Protein AF-A0A8T4K5M2-F1 (afdb_monomer_lite)

pLDDT: mean 88.31, std 13.99, range [37.94, 98.5]

Radius of gyration: 23.0 Å; chains: 1; bounding box: 50×41×63 Å

Structure (mmCIF, N/CA/C/O backbone):
data_AF-A0A8T4K5M2-F1
#
_entry.id   AF-A0A8T4K5M2-F1
#
loop_
_atom_site.group_PDB
_atom_site.id
_atom_site.type_symbol
_atom_site.label_atom_id
_atom_site.label_alt_id
_atom_site.label_comp_id
_atom_site.label_asym_id
_atom_site.label_entity_id
_atom_site.label_seq_id
_atom_site.pdbx_PDB_ins_code
_atom_site.Cartn_x
_atom_site.Cartn_y
_atom_site.Cartn_z
_atom_site.occupancy
_atom_site.B_iso_or_equiv
_atom_site.auth_seq_id
_atom_site.auth_comp_id
_atom_site.auth_asym_id
_atom_site.auth_atom_id
_atom_site.pdbx_PDB_model_num
ATOM 1 N N . MET A 1 1 ? -0.148 -0.643 22.426 1.00 84.88 1 MET A N 1
ATOM 2 C CA . MET A 1 1 ? -0.698 0.568 23.073 1.00 84.88 1 MET A CA 1
ATOM 3 C C . MET A 1 1 ? -2.211 0.676 22.958 1.00 84.88 1 MET A C 1
ATOM 5 O O . MET A 1 1 ? -2.799 1.062 23.945 1.00 84.88 1 MET A O 1
ATOM 9 N N . PHE A 1 2 ? -2.857 0.278 21.853 1.00 96.19 2 PHE A N 1
ATOM 10 C CA . PHE A 1 2 ? -4.327 0.349 21.731 1.00 96.19 2 PHE A CA 1
ATOM 11 C C . PHE A 1 2 ? -5.117 -0.829 22.332 1.00 96.19 2 PHE A C 1
ATOM 13 O O . PHE A 1 2 ? -6.342 -0.835 22.277 1.00 96.19 2 PHE A O 1
ATOM 20 N N . TYR A 1 3 ? -4.449 -1.819 22.934 1.00 94.06 3 TYR A N 1
ATOM 21 C CA . TYR A 1 3 ? -5.130 -2.959 23.556 1.00 94.06 3 TYR A CA 1
ATOM 22 C C . TYR A 1 3 ? -6.157 -2.562 24.644 1.00 94.06 3 TYR A C 1
ATOM 24 O O . TYR A 1 3 ? -7.176 -3.243 24.714 1.00 94.06 3 TYR A O 1
ATOM 32 N N . PRO A 1 4 ? -5.990 -1.475 25.439 1.00 96.81 4 PRO A N 1
ATOM 33 C CA . PRO A 1 4 ? -7.028 -1.030 26.371 1.00 96.81 4 PRO A CA 1
ATOM 34 C C . PRO A 1 4 ? -8.338 -0.686 25.663 1.00 96.81 4 PRO A C 1
ATOM 36 O O . PRO A 1 4 ? -9.407 -1.107 26.096 1.00 96.81 4 PRO A O 1
ATOM 39 N N . TYR A 1 5 ? -8.247 0.028 24.539 1.00 97.31 5 TYR A N 1
ATOM 40 C CA . TYR A 1 5 ? -9.407 0.384 23.731 1.00 97.31 5 TYR A CA 1
ATOM 41 C C . TYR A 1 5 ? -10.056 -0.857 23.102 1.00 97.31 5 TYR A C 1
ATOM 43 O O . TYR A 1 5 ? -11.266 -1.031 23.213 1.00 97.31 5 TYR A O 1
ATOM 51 N N . VAL A 1 6 ? -9.255 -1.770 22.538 1.00 96.81 6 VAL A N 1
ATOM 52 C CA . VAL A 1 6 ? -9.750 -3.046 21.983 1.00 96.81 6 VAL A CA 1
ATOM 53 C C . VAL A 1 6 ? -10.526 -3.846 23.035 1.00 96.81 6 VAL A C 1
ATOM 55 O O . VAL A 1 6 ? -11.635 -4.301 22.770 1.00 96.81 6 VAL A O 1
ATOM 58 N N . LEU A 1 7 ? -9.981 -3.979 24.249 1.00 96.69 7 LEU A N 1
ATOM 59 C CA . LEU A 1 7 ? -10.639 -4.698 25.343 1.00 96.69 7 LEU A CA 1
ATOM 60 C C . LEU A 1 7 ? -11.924 -4.003 25.813 1.00 96.69 7 LEU A C 1
ATOM 62 O O . LEU A 1 7 ? -12.922 -4.686 26.037 1.00 96.69 7 LEU A O 1
ATOM 66 N N . LYS A 1 8 ? -11.922 -2.666 25.931 1.00 96.06 8 LYS A N 1
ATOM 67 C CA . LYS A 1 8 ? -13.121 -1.875 26.260 1.00 96.06 8 LYS A CA 1
ATOM 68 C C . LYS A 1 8 ? -14.243 -2.159 25.266 1.00 96.06 8 LYS A C 1
ATOM 70 O O . LYS A 1 8 ? -15.339 -2.522 25.682 1.00 96.06 8 LYS A O 1
ATOM 75 N N . ARG A 1 9 ? -13.953 -2.063 23.965 1.00 97.31 9 ARG A N 1
ATOM 76 C CA . ARG A 1 9 ? -14.956 -2.268 22.913 1.00 97.31 9 ARG A CA 1
ATOM 77 C C . ARG A 1 9 ? -15.488 -3.694 22.890 1.00 97.31 9 ARG A C 1
ATOM 79 O O . ARG A 1 9 ? -16.701 -3.873 22.872 1.00 97.31 9 ARG A O 1
ATOM 86 N N . LEU A 1 10 ? -14.616 -4.698 23.022 1.00 97.00 10 LEU A N 1
ATOM 87 C CA . LEU A 1 10 ? -15.041 -6.096 23.155 1.00 97.00 10 LEU A CA 1
ATOM 88 C C . LEU A 1 10 ? -15.936 -6.323 24.384 1.00 97.00 10 LEU A C 1
ATOM 90 O O . LEU A 1 10 ? -16.898 -7.084 24.296 1.00 97.00 10 LEU A O 1
ATOM 94 N N . LYS A 1 11 ? -15.655 -5.672 25.523 1.00 96.75 11 LYS A N 1
ATOM 95 C CA . LYS A 1 11 ? -16.502 -5.760 26.726 1.00 96.75 11 LYS A CA 1
ATOM 96 C C . LYS A 1 11 ? -17.874 -5.117 26.495 1.00 96.75 11 LYS A C 1
ATOM 98 O O . LYS A 1 11 ? -18.884 -5.733 26.823 1.00 96.75 11 LYS A O 1
ATOM 103 N N . GLU A 1 12 ? -17.916 -3.921 25.910 1.00 96.00 12 GLU A N 1
ATOM 104 C CA . GLU A 1 12 ? -19.154 -3.163 25.662 1.00 96.00 12 GLU A CA 1
ATOM 105 C C . GLU A 1 12 ? -20.139 -3.918 24.761 1.00 96.00 12 GLU A C 1
ATOM 107 O O . GLU A 1 12 ? -21.339 -3.911 25.027 1.00 96.00 12 GLU A O 1
ATOM 112 N N . VAL A 1 13 ? -19.637 -4.648 23.761 1.00 97.06 13 VAL A N 1
ATOM 113 C CA . VAL A 1 13 ? -20.472 -5.477 22.871 1.00 97.06 13 VAL A CA 1
ATOM 114 C C . VAL A 1 13 ? -20.628 -6.924 23.353 1.00 97.06 13 VAL A C 1
ATOM 116 O O . VAL A 1 13 ? -21.071 -7.791 22.603 1.00 97.06 13 VAL A O 1
ATOM 119 N N . ARG A 1 14 ? -20.258 -7.221 24.609 1.00 96.69 14 ARG A N 1
ATOM 120 C CA . ARG A 1 14 ? -20.335 -8.564 25.219 1.00 96.69 14 ARG A CA 1
ATOM 121 C C . ARG A 1 14 ? -19.658 -9.654 24.378 1.00 96.69 14 ARG A C 1
ATOM 123 O O . ARG A 1 14 ? -20.172 -10.763 24.268 1.00 96.69 14 ARG A O 1
ATOM 130 N N . GLN A 1 15 ? -18.506 -9.330 23.790 1.00 94.69 15 GLN A N 1
ATOM 131 C CA . GLN A 1 15 ? -17.723 -10.205 22.909 1.00 94.69 15 GLN A CA 1
ATOM 132 C C . GLN A 1 15 ? -18.471 -10.657 21.641 1.00 94.69 15 GLN A C 1
ATOM 134 O O . GLN A 1 15 ? -18.105 -11.657 21.029 1.00 94.69 15 GLN A O 1
ATOM 139 N N . ASN A 1 16 ? -19.506 -9.927 21.216 1.00 95.50 16 ASN A N 1
ATOM 140 C CA . ASN A 1 16 ? -20.104 -10.131 19.904 1.00 95.50 16 ASN A CA 1
ATOM 141 C C . ASN A 1 16 ? -19.169 -9.590 18.810 1.00 95.50 16 ASN A C 1
ATOM 143 O O . ASN A 1 16 ? -19.213 -8.412 18.470 1.00 95.50 16 ASN A O 1
ATOM 147 N N . GLU A 1 17 ? -18.336 -10.460 18.243 1.00 93.44 17 GLU A N 1
ATOM 148 C CA . GLU A 1 17 ? -17.391 -10.108 17.170 1.00 93.44 17 GLU A CA 1
ATOM 149 C C . GLU A 1 17 ? -18.076 -9.659 15.866 1.00 93.44 17 GLU A C 1
ATOM 151 O O . GLU A 1 17 ? -17.429 -9.060 15.013 1.00 93.44 17 GLU A O 1
ATOM 156 N N . ASN A 1 18 ? -19.381 -9.916 15.718 1.00 95.69 18 ASN A N 1
ATOM 157 C CA . ASN A 1 18 ? -20.174 -9.489 14.563 1.00 95.69 18 ASN A CA 1
ATOM 158 C C . ASN A 1 18 ? -20.927 -8.170 14.804 1.00 95.69 18 ASN A C 1
ATOM 160 O O . ASN A 1 18 ? -21.755 -7.790 13.980 1.00 95.69 18 ASN A O 1
ATOM 164 N N . ASP A 1 19 ? -20.711 -7.504 15.942 1.00 97.69 19 ASP A N 1
ATOM 165 C CA . ASP A 1 19 ? -21.319 -6.204 16.213 1.00 97.69 19 ASP A CA 1
ATOM 166 C C . ASP A 1 19 ? -20.818 -5.148 15.213 1.00 97.69 19 ASP A C 1
ATOM 168 O O . ASP A 1 19 ? -19.613 -4.940 15.062 1.00 97.69 19 ASP A O 1
ATOM 172 N N . GLU A 1 20 ? -21.742 -4.472 14.528 1.00 97.12 20 GLU A N 1
ATOM 173 C CA . GLU A 1 20 ? -21.408 -3.514 13.467 1.00 97.12 20 GLU A CA 1
ATOM 174 C C . GLU A 1 20 ? -20.599 -2.317 13.990 1.00 97.12 20 GLU A C 1
ATOM 176 O O . GLU A 1 20 ? -19.691 -1.846 13.304 1.00 97.12 20 GLU A O 1
ATOM 181 N N . THR A 1 21 ? -20.864 -1.862 15.222 1.00 96.69 21 THR A N 1
ATOM 182 C CA . THR A 1 21 ? -20.131 -0.738 15.829 1.00 96.69 21 THR A CA 1
ATOM 183 C C . THR A 1 21 ? -18.712 -1.139 16.219 1.00 96.69 21 THR A C 1
ATOM 185 O O . THR A 1 21 ? -17.779 -0.364 16.030 1.00 96.69 21 THR A O 1
ATOM 188 N N . LEU A 1 22 ? -18.522 -2.370 16.711 1.00 97.25 22 LEU A N 1
ATOM 189 C CA . LEU A 1 22 ? -17.193 -2.919 16.991 1.00 97.25 22 LEU A CA 1
ATOM 190 C C . LEU A 1 22 ? -16.363 -3.022 15.708 1.00 97.25 22 LEU A C 1
ATOM 192 O O . LEU A 1 22 ? -15.200 -2.614 15.688 1.00 97.25 22 LEU A O 1
ATOM 196 N N . LEU A 1 23 ? -16.956 -3.586 14.651 1.00 97.31 23 LEU A N 1
ATOM 197 C CA . LEU A 1 23 ? -16.290 -3.762 13.363 1.00 97.31 23 LEU A CA 1
ATOM 198 C C . LEU A 1 23 ? -15.886 -2.413 12.763 1.00 97.31 23 LEU A C 1
ATOM 200 O O . LEU A 1 23 ? -14.751 -2.278 12.309 1.00 97.31 23 LEU A O 1
ATOM 204 N N . HIS A 1 24 ? -16.774 -1.418 12.819 1.00 97.50 24 HIS A N 1
ATOM 205 C CA . HIS A 1 24 ? -16.483 -0.050 12.392 1.00 97.50 24 HIS A CA 1
ATOM 206 C C . HIS A 1 24 ? -15.312 0.561 13.175 1.00 97.50 24 HIS A C 1
ATOM 208 O O . HIS A 1 24 ? -14.308 0.948 12.576 1.00 97.50 24 HIS A O 1
ATOM 214 N N . ASP A 1 25 ? -15.364 0.542 14.509 1.00 97.75 25 ASP A N 1
ATOM 215 C CA . ASP A 1 25 ? -14.299 1.101 15.350 1.00 97.75 25 ASP A CA 1
ATOM 216 C C . ASP A 1 25 ? -12.935 0.449 15.073 1.00 97.75 25 ASP A C 1
ATOM 218 O O . ASP A 1 25 ? -11.888 1.107 15.081 1.00 97.75 25 ASP A O 1
ATOM 222 N N . PHE A 1 26 ? -12.929 -0.862 14.819 1.00 97.75 26 PHE A N 1
ATOM 223 C CA . PHE A 1 26 ? -11.712 -1.602 14.501 1.00 97.75 26 PHE A CA 1
ATOM 224 C C . PHE A 1 26 ? -11.193 -1.298 13.099 1.00 97.75 26 PHE A C 1
ATOM 226 O O . PHE A 1 26 ? -9.977 -1.201 12.937 1.00 97.75 26 PHE A O 1
ATOM 233 N N . GLN A 1 27 ? -12.066 -1.074 12.116 1.00 97.69 27 GLN A N 1
ATOM 234 C CA . GLN A 1 27 ? -11.664 -0.609 10.785 1.00 97.69 27 GLN A CA 1
ATOM 235 C C . GLN A 1 27 ? -11.026 0.785 10.847 1.00 97.69 27 GLN A C 1
ATOM 237 O O . GLN A 1 27 ? -9.976 1.013 10.239 1.00 97.69 27 GLN A O 1
ATOM 242 N N . VAL A 1 28 ? -11.595 1.703 11.635 1.00 98.38 28 VAL A N 1
ATOM 243 C CA . VAL A 1 28 ? -11.022 3.042 11.845 1.00 98.38 28 VAL A CA 1
ATOM 244 C C . VAL A 1 28 ? -9.648 2.950 12.510 1.00 98.38 28 VAL A C 1
ATOM 246 O O . VAL A 1 28 ? -8.677 3.560 12.047 1.00 98.38 28 VAL A O 1
ATOM 249 N N . LEU A 1 29 ? -9.535 2.153 13.576 1.00 98.19 29 LEU A N 1
ATOM 250 C CA . LEU A 1 29 ? -8.271 1.956 14.281 1.00 98.19 29 LEU A CA 1
ATOM 251 C C . LEU A 1 29 ? -7.210 1.287 13.392 1.00 98.19 29 LEU A C 1
ATOM 253 O O . LEU A 1 29 ? -6.046 1.697 13.412 1.00 98.19 29 LEU A O 1
ATOM 257 N N . GLU A 1 30 ? -7.591 0.274 12.613 1.00 97.75 30 GLU A N 1
ATOM 258 C CA . GLU A 1 30 ? -6.706 -0.397 11.661 1.00 97.75 30 GLU A CA 1
ATOM 259 C C . GLU A 1 30 ? -6.188 0.589 10.612 1.00 97.75 30 GLU A C 1
ATOM 261 O O . GLU A 1 30 ? -4.972 0.685 10.417 1.00 97.75 30 GLU A O 1
ATOM 266 N N . SER A 1 31 ? -7.085 1.373 10.001 1.00 98.25 31 SER A N 1
ATOM 267 C CA . SER A 1 31 ? -6.717 2.391 9.016 1.00 98.25 31 SER A CA 1
ATOM 268 C C . SER A 1 31 ? -5.694 3.373 9.586 1.00 98.25 31 SER A C 1
ATOM 270 O O . SER A 1 31 ? -4.632 3.588 8.992 1.00 98.25 31 SER A O 1
ATOM 272 N N . PHE A 1 32 ? -5.934 3.888 10.797 1.00 97.94 32 PHE A N 1
ATOM 273 C CA . PHE A 1 32 ? -4.977 4.750 11.490 1.00 97.94 32 PHE A CA 1
ATOM 274 C C . PHE A 1 32 ? -3.614 4.076 11.680 1.00 97.94 32 PHE A C 1
ATOM 276 O O . PHE A 1 32 ? -2.585 4.663 11.342 1.00 97.94 32 PHE A O 1
ATOM 283 N N . ILE A 1 33 ? -3.578 2.843 12.190 1.00 96.75 33 ILE A N 1
ATOM 284 C CA . ILE A 1 33 ? -2.321 2.135 12.465 1.00 96.75 33 ILE A CA 1
ATOM 285 C C . ILE A 1 33 ? -1.526 1.898 11.176 1.00 96.75 33 ILE A C 1
ATOM 287 O O . ILE A 1 33 ? -0.307 2.100 11.173 1.00 96.75 33 ILE A O 1
ATOM 291 N N . VAL A 1 34 ? -2.181 1.492 10.085 1.00 97.00 34 VAL A N 1
ATOM 292 C CA . VAL A 1 34 ? -1.510 1.218 8.806 1.00 97.00 34 VAL A CA 1
ATOM 293 C C . VAL A 1 34 ? -1.009 2.505 8.159 1.00 97.00 34 VAL A C 1
ATOM 295 O O . VAL A 1 34 ? 0.162 2.577 7.782 1.00 97.00 34 VAL A O 1
ATOM 298 N N . ARG A 1 35 ? -1.831 3.558 8.107 1.00 97.19 35 ARG A N 1
ATOM 299 C CA . ARG A 1 35 ? -1.412 4.876 7.599 1.00 97.19 35 ARG A CA 1
ATOM 300 C C . ARG A 1 35 ? -0.246 5.438 8.411 1.00 97.19 35 ARG A C 1
ATOM 302 O O . ARG A 1 35 ? 0.731 5.943 7.860 1.00 97.19 35 ARG A O 1
ATOM 309 N N . ARG A 1 36 ? -0.270 5.251 9.731 1.00 95.12 36 ARG A N 1
ATOM 310 C CA . ARG A 1 36 ? 0.827 5.655 10.613 1.00 95.12 36 ARG A CA 1
ATOM 311 C C . ARG A 1 36 ? 2.094 4.830 10.399 1.00 95.12 36 ARG A C 1
ATOM 313 O O . ARG A 1 36 ? 3.184 5.394 10.426 1.00 95.12 36 ARG A O 1
ATOM 320 N N . LYS A 1 37 ? 1.972 3.524 10.135 1.00 93.69 37 LYS A N 1
ATOM 321 C CA . LYS A 1 37 ? 3.100 2.616 9.861 1.00 93.69 37 LYS A CA 1
ATOM 322 C C . LYS A 1 37 ? 3.897 3.016 8.618 1.00 93.69 37 LYS A C 1
ATOM 324 O O . LYS A 1 37 ? 5.106 2.773 8.589 1.00 93.69 37 LYS A O 1
ATOM 329 N N . ILE A 1 38 ? 3.230 3.576 7.610 1.00 94.44 38 ILE A N 1
ATOM 330 C CA . ILE A 1 38 ? 3.871 4.002 6.359 1.00 94.44 38 ILE A CA 1
ATOM 331 C C . ILE A 1 38 ? 4.398 5.439 6.434 1.00 94.44 38 ILE A C 1
ATOM 333 O O . ILE A 1 38 ? 5.328 5.772 5.706 1.00 94.44 38 ILE A O 1
ATOM 337 N N . SER A 1 39 ? 3.857 6.249 7.348 1.00 92.69 39 SER A N 1
ATOM 338 C CA . SER A 1 39 ? 4.322 7.613 7.601 1.00 92.69 39 SER A CA 1
ATOM 339 C C . SER A 1 39 ? 5.724 7.667 8.223 1.00 92.69 39 SER A C 1
ATOM 341 O O . SER A 1 39 ? 6.268 6.677 8.728 1.00 92.69 39 SER A O 1
ATOM 343 N N . HIS A 1 40 ? 6.305 8.865 8.264 1.00 85.88 40 HIS A N 1
ATOM 344 C CA . HIS A 1 40 ? 7.565 9.113 8.969 1.00 85.88 40 HIS A CA 1
ATOM 345 C C . HIS A 1 40 ? 7.407 9.248 10.492 1.00 85.88 40 HIS A C 1
ATOM 347 O O . HIS A 1 40 ? 8.407 9.210 11.216 1.00 85.88 40 HIS A O 1
ATOM 353 N N . LYS A 1 41 ? 6.177 9.394 11.005 1.00 86.56 41 LYS A N 1
ATOM 354 C CA . LYS A 1 41 ? 5.942 9.568 12.440 1.00 86.56 41 LYS A CA 1
ATOM 355 C C . LYS A 1 41 ? 6.091 8.248 13.197 1.00 86.56 41 LYS A C 1
ATOM 357 O O . LYS A 1 41 ? 5.565 7.207 12.816 1.00 86.56 41 LYS A O 1
ATOM 362 N N . GLY A 1 42 ? 6.768 8.321 14.341 1.00 85.56 42 GLY A N 1
ATOM 363 C CA . GLY A 1 42 ? 6.857 7.211 15.288 1.00 85.56 42 GLY A CA 1
ATOM 364 C C . GLY A 1 42 ? 5.562 6.976 16.076 1.00 85.56 42 GLY A C 1
ATOM 365 O O . GLY A 1 42 ? 4.524 7.597 15.836 1.00 85.56 42 GLY A O 1
ATOM 366 N N . THR A 1 43 ? 5.659 6.099 17.076 1.00 90.88 43 THR A N 1
ATOM 367 C CA . THR A 1 43 ? 4.529 5.651 17.910 1.00 90.88 43 THR A CA 1
ATOM 368 C C . THR A 1 43 ? 4.458 6.333 19.281 1.00 90.88 43 THR A C 1
ATOM 370 O O . THR A 1 43 ? 3.813 5.818 20.188 1.00 90.88 43 THR A O 1
ATOM 373 N N . HIS A 1 44 ? 5.171 7.443 19.478 1.00 91.19 44 HIS A N 1
ATOM 374 C CA . HIS A 1 44 ? 5.342 8.084 20.790 1.00 91.19 44 HIS A CA 1
ATOM 375 C C . HIS A 1 44 ? 4.038 8.664 21.364 1.00 91.19 44 HIS A C 1
ATOM 377 O O . HIS A 1 44 ? 3.882 8.745 22.575 1.00 91.19 44 HIS A O 1
ATOM 383 N N . ASP A 1 45 ? 3.092 9.034 20.506 1.00 93.62 45 ASP A N 1
ATOM 384 C CA . ASP A 1 45 ? 1.802 9.631 20.863 1.00 93.62 45 ASP A CA 1
ATOM 385 C C . ASP A 1 45 ? 0.659 8.604 20.966 1.00 93.62 45 ASP A C 1
ATOM 387 O O . ASP A 1 45 ? -0.484 8.974 21.236 1.00 93.62 45 ASP A O 1
ATOM 391 N N . TYR A 1 46 ? 0.935 7.307 20.783 1.00 95.75 46 TYR A N 1
ATOM 392 C CA . TYR A 1 46 ? -0.106 6.272 20.758 1.00 95.75 46 TYR A CA 1
ATOM 393 C C . TYR A 1 46 ? -0.837 6.143 22.097 1.00 95.75 46 TYR A C 1
ATOM 395 O O . TYR A 1 46 ? -2.041 5.908 22.095 1.00 95.75 46 TYR A O 1
ATOM 403 N N . THR A 1 47 ? -0.149 6.309 23.233 1.00 95.62 47 THR A N 1
ATOM 404 C CA . THR A 1 47 ? -0.790 6.275 24.561 1.00 95.62 47 THR A CA 1
ATOM 405 C C . THR A 1 47 ? -1.806 7.403 24.709 1.00 95.62 47 THR A C 1
ATOM 407 O O . THR A 1 47 ? -2.954 7.148 25.064 1.00 95.62 47 THR A O 1
ATOM 410 N N . SER A 1 48 ? -1.414 8.632 24.362 1.00 95.56 48 SER A N 1
ATOM 411 C CA . SER A 1 48 ? -2.294 9.803 24.426 1.00 95.56 48 SER A CA 1
ATOM 412 C C . SER A 1 48 ? -3.503 9.650 23.498 1.00 95.56 48 SER A C 1
ATOM 414 O O . S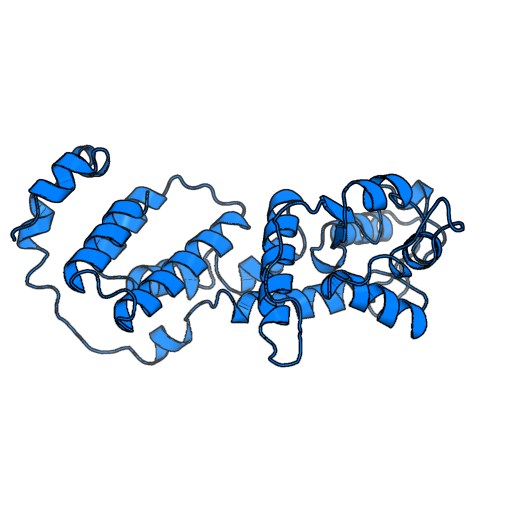ER A 1 48 ? -4.637 9.895 23.910 1.00 95.56 48 SER A O 1
ATOM 416 N N . LYS A 1 49 ? -3.299 9.140 22.275 1.00 96.19 49 LYS A N 1
ATOM 417 C CA . LYS A 1 49 ? -4.408 8.850 21.352 1.00 96.19 49 LYS A CA 1
ATOM 418 C C . LYS A 1 49 ? -5.323 7.752 21.871 1.00 96.19 49 LYS A C 1
ATOM 420 O O . LYS A 1 49 ? -6.535 7.897 21.779 1.00 96.19 49 LYS A O 1
ATOM 425 N N . CYS A 1 50 ? -4.762 6.686 22.444 1.00 97.50 50 CYS A N 1
ATOM 426 C CA . CYS A 1 50 ? -5.543 5.612 23.050 1.00 97.50 50 CYS A CA 1
ATOM 427 C C . CYS A 1 50 ? -6.420 6.136 24.194 1.00 97.50 50 CYS A C 1
ATOM 429 O O . CYS A 1 50 ? -7.584 5.760 24.282 1.00 97.50 50 CYS A O 1
ATOM 431 N N . TYR A 1 51 ? -5.888 7.020 25.041 1.00 95.88 51 TYR A N 1
ATOM 432 C CA . TYR A 1 51 ? -6.668 7.672 26.091 1.00 95.88 51 TYR A CA 1
ATOM 433 C C . TYR A 1 51 ? -7.798 8.530 25.501 1.00 95.88 51 TYR A C 1
ATOM 435 O O . TYR A 1 51 ? -8.949 8.396 25.911 1.00 95.88 51 TYR A O 1
ATOM 443 N N . SER A 1 52 ? -7.493 9.340 24.479 1.00 96.06 52 SER A N 1
ATOM 444 C CA . SER A 1 52 ? -8.487 10.187 23.810 1.00 96.06 52 SER A CA 1
ATOM 445 C C . SER A 1 52 ? -9.654 9.378 23.239 1.00 96.06 52 SER A C 1
ATOM 447 O O . SER A 1 52 ? -10.802 9.722 23.496 1.00 96.06 52 SER A O 1
ATOM 449 N N . ILE A 1 53 ? -9.397 8.265 22.541 1.00 97.06 53 ILE A N 1
ATOM 450 C CA . ILE A 1 53 ? -10.475 7.441 21.962 1.00 97.06 53 ILE A CA 1
ATOM 451 C C . ILE A 1 53 ? -11.246 6.623 23.007 1.00 97.06 53 ILE A C 1
ATOM 453 O O . ILE A 1 53 ? -12.404 6.284 22.781 1.00 97.06 53 ILE A O 1
ATOM 457 N N . ILE A 1 54 ? -10.637 6.308 24.158 1.00 96.69 54 ILE A N 1
ATOM 458 C CA . ILE A 1 54 ? -11.350 5.684 25.284 1.00 96.69 54 ILE A CA 1
ATOM 459 C C . ILE A 1 54 ? -12.364 6.664 25.877 1.00 96.69 54 ILE A C 1
ATOM 461 O O . ILE A 1 54 ? -13.486 6.250 26.169 1.00 96.69 54 ILE A O 1
ATOM 465 N N . LYS A 1 55 ? -11.971 7.935 26.035 1.00 94.44 55 LYS A N 1
ATOM 466 C CA . LYS A 1 55 ? -12.802 8.986 26.632 1.00 94.44 55 LYS A CA 1
ATOM 467 C C . LYS A 1 55 ? -13.849 9.538 25.661 1.00 94.44 55 LYS A C 1
ATOM 469 O O . LYS A 1 55 ? -15.012 9.662 26.014 1.00 94.44 55 LYS A O 1
ATOM 474 N N . ASN A 1 56 ? -13.429 9.845 24.438 1.00 94.31 56 ASN A N 1
ATOM 475 C CA . ASN A 1 56 ? -14.206 10.632 23.477 1.00 94.31 56 ASN A CA 1
ATOM 476 C C . ASN A 1 56 ? -14.760 9.800 22.305 1.00 94.31 56 ASN A C 1
ATOM 478 O O . ASN A 1 56 ? -15.443 10.340 21.440 1.00 94.31 56 ASN A O 1
ATOM 482 N N . GLY A 1 57 ? -14.455 8.499 22.249 1.00 94.25 57 GLY A N 1
ATOM 483 C CA . GLY A 1 57 ? -14.853 7.613 21.152 1.00 94.25 57 GLY A CA 1
ATOM 484 C C . GLY A 1 57 ? -13.924 7.664 19.933 1.00 94.25 57 GLY A C 1
ATOM 485 O O . GLY A 1 57 ? -13.028 8.508 19.830 1.00 94.25 57 GLY A O 1
ATOM 486 N N . ILE A 1 58 ? -14.124 6.733 18.988 1.00 96.69 58 ILE A N 1
ATOM 487 C CA . ILE A 1 58 ? -13.224 6.565 17.835 1.00 96.69 58 ILE A CA 1
ATOM 488 C C . ILE A 1 58 ? -13.267 7.749 16.869 1.00 96.69 58 ILE A C 1
ATOM 490 O O . ILE A 1 58 ? -12.261 8.061 16.235 1.00 96.69 58 ILE A O 1
ATOM 494 N N . SER A 1 59 ? -14.404 8.448 16.782 1.00 95.81 59 SER A N 1
ATOM 495 C CA . SER A 1 59 ? -14.589 9.570 15.859 1.00 95.81 59 SER A CA 1
ATOM 496 C C . SER A 1 59 ? -13.593 10.700 16.116 1.00 95.81 59 SER A C 1
ATOM 498 O O . SER A 1 59 ? -13.280 11.461 15.204 1.00 95.81 59 SER A O 1
ATOM 500 N N . GLN A 1 60 ? -13.046 10.798 17.333 1.00 95.00 60 GLN A N 1
ATOM 501 C CA . GLN A 1 60 ? -11.973 11.739 17.642 1.00 95.00 60 GLN A CA 1
ATOM 502 C C . GLN A 1 60 ? -10.693 11.428 16.846 1.00 95.00 60 GLN A C 1
ATOM 504 O O . GLN A 1 60 ? -10.037 12.340 16.354 1.00 95.00 60 GLN A O 1
ATOM 509 N N . LEU A 1 61 ? -10.372 10.146 16.640 1.00 96.62 61 LEU A N 1
ATOM 510 C CA . LEU A 1 61 ? -9.238 9.720 15.814 1.00 96.62 61 LEU A CA 1
ATOM 511 C C . LEU A 1 61 ? -9.458 10.053 14.335 1.00 96.62 61 LEU A C 1
ATOM 513 O O . LEU A 1 61 ? -8.516 10.449 13.650 1.00 96.62 61 LEU A O 1
ATOM 517 N N . ILE A 1 62 ? -10.700 9.940 13.854 1.00 97.56 62 ILE A N 1
ATOM 518 C CA . ILE A 1 62 ? -11.059 10.352 12.493 1.00 97.56 62 ILE A CA 1
ATOM 519 C C . ILE A 1 62 ? -10.818 11.855 12.332 1.00 97.56 62 ILE A C 1
ATOM 521 O O . ILE A 1 62 ? -10.065 12.261 11.450 1.00 97.56 62 ILE A O 1
ATOM 525 N N . LYS A 1 63 ? -11.401 12.673 13.218 1.00 96.25 63 LYS A N 1
ATOM 526 C CA . LYS A 1 63 ? -11.312 14.142 13.169 1.00 96.25 63 LYS A CA 1
ATOM 527 C C . LYS A 1 63 ? -9.877 14.647 13.258 1.00 96.25 63 LYS A C 1
ATOM 529 O O . LYS A 1 63 ? -9.480 15.480 12.450 1.00 96.25 63 LYS A O 1
ATOM 534 N N . ASP A 1 64 ? -9.115 14.150 14.227 1.00 95.31 64 ASP A N 1
ATOM 535 C CA . ASP A 1 64 ? -7.798 14.706 14.544 1.00 95.31 64 ASP A CA 1
ATOM 536 C C . ASP A 1 64 ? -6.708 14.226 13.584 1.00 95.31 64 ASP A C 1
ATOM 538 O O . ASP A 1 64 ? -5.741 14.951 13.332 1.00 95.31 64 ASP A O 1
ATOM 542 N N . GLU A 1 65 ? -6.845 13.004 13.059 1.00 96.12 65 GLU A N 1
ATOM 543 C CA . GLU A 1 65 ? -5.790 12.336 12.302 1.00 96.12 65 GLU A CA 1
ATOM 544 C C . GLU A 1 65 ? -6.206 11.990 10.874 1.00 96.12 65 GLU A C 1
ATOM 546 O O . GLU A 1 65 ? -5.558 12.448 9.939 1.00 96.12 65 GLU A O 1
ATOM 551 N N . LEU A 1 66 ? -7.240 11.170 10.679 1.00 97.06 66 LEU A N 1
ATOM 552 C CA . LEU A 1 66 ? -7.514 10.580 9.363 1.00 97.06 66 LEU A CA 1
ATOM 553 C C . LEU A 1 66 ? -8.111 11.583 8.365 1.00 97.06 66 LEU A C 1
ATOM 555 O O . LEU A 1 66 ? -7.653 11.665 7.225 1.00 97.06 66 LEU A O 1
ATOM 559 N N . ALA A 1 67 ? -9.096 12.369 8.801 1.00 96.19 67 ALA A N 1
ATOM 560 C CA . ALA A 1 67 ? -9.768 13.387 7.994 1.00 96.19 67 ALA A CA 1
ATOM 561 C C . ALA A 1 67 ? -8.996 14.721 7.953 1.00 96.19 67 ALA A C 1
ATOM 563 O O . ALA A 1 67 ? -9.214 15.554 7.067 1.00 96.19 67 ALA A O 1
ATOM 564 N N . ASN A 1 68 ? -8.074 14.926 8.897 1.00 95.00 68 ASN A N 1
ATOM 565 C CA . ASN A 1 68 ? -7.274 16.138 9.008 1.00 95.00 68 ASN A CA 1
ATOM 566 C C . ASN A 1 68 ? -6.190 16.202 7.920 1.00 95.00 68 ASN A C 1
ATOM 568 O O . ASN A 1 68 ? -5.212 15.459 7.965 1.00 95.00 68 ASN A O 1
ATOM 572 N N . GLN A 1 69 ? -6.315 17.142 6.980 1.00 92.81 69 GLN A N 1
ATOM 573 C CA . GLN A 1 69 ? -5.397 17.295 5.838 1.00 92.81 69 GLN A CA 1
ATOM 574 C C . GLN A 1 69 ? -3.963 17.702 6.217 1.00 92.81 69 GLN A C 1
ATOM 576 O O . GLN A 1 69 ? -3.032 17.487 5.430 1.00 92.81 69 GLN A O 1
ATOM 581 N N . ASP A 1 70 ? -3.774 18.249 7.418 1.00 93.25 70 ASP A N 1
ATOM 582 C CA . ASP A 1 70 ? -2.457 18.594 7.959 1.00 93.25 70 ASP A CA 1
ATOM 583 C C . ASP A 1 70 ? -1.798 17.405 8.678 1.00 93.25 70 ASP A C 1
ATOM 585 O O . ASP A 1 70 ? -0.637 17.478 9.087 1.00 93.25 70 ASP A O 1
ATOM 589 N N . SER A 1 71 ? -2.514 16.286 8.831 1.00 94.62 71 SER A N 1
ATOM 590 C CA . SER A 1 71 ? -1.957 15.078 9.422 1.00 94.62 71 SER A CA 1
ATOM 591 C C . SER A 1 71 ? -1.132 14.261 8.425 1.00 94.62 71 SER A C 1
ATOM 593 O O . SER A 1 71 ? -1.463 14.114 7.246 1.00 94.62 71 SER A O 1
ATOM 595 N N . GLU A 1 72 ? -0.099 13.615 8.965 1.00 94.94 72 GLU A N 1
ATOM 596 C CA . GLU A 1 72 ? 0.788 12.663 8.286 1.00 94.94 72 GLU A CA 1
ATOM 597 C C . GLU A 1 72 ? 0.106 11.337 7.919 1.00 94.94 72 GLU A C 1
ATOM 599 O O . GLU A 1 72 ? 0.732 10.481 7.296 1.00 94.94 72 GLU A O 1
ATOM 604 N N . VAL A 1 73 ? -1.151 11.142 8.330 1.00 96.12 73 VAL A N 1
ATOM 605 C CA . VAL A 1 73 ? -1.958 9.960 7.985 1.00 96.12 73 VAL A CA 1
ATOM 606 C C . VAL A 1 73 ? -3.158 10.288 7.089 1.00 96.12 73 VAL A C 1
ATOM 608 O O . VAL A 1 73 ? -3.946 9.394 6.778 1.00 96.12 73 VAL A O 1
ATOM 611 N N . SER A 1 74 ? -3.285 11.541 6.643 1.00 96.62 74 SER A N 1
ATOM 612 C CA . SER A 1 74 ? -4.294 11.959 5.663 1.00 96.62 74 SER A CA 1
ATOM 613 C C . SER A 1 74 ? -4.103 11.276 4.307 1.00 96.62 74 SER A C 1
ATOM 615 O O . SER A 1 74 ? -3.018 10.789 3.991 1.00 96.62 74 SER A O 1
ATOM 617 N N . ASP A 1 75 ? -5.134 11.284 3.462 1.00 96.88 75 ASP A N 1
ATOM 618 C CA . ASP A 1 75 ? -5.062 10.746 2.092 1.00 96.88 75 ASP A CA 1
ATOM 619 C C . ASP A 1 75 ? -3.943 11.400 1.266 1.00 96.88 75 ASP A C 1
ATOM 621 O O . ASP A 1 75 ? -3.176 10.717 0.583 1.00 96.88 75 ASP A O 1
ATOM 625 N N . ARG A 1 76 ? -3.775 12.722 1.406 1.00 95.62 76 ARG A N 1
ATOM 626 C CA . ARG A 1 76 ? -2.671 13.462 0.786 1.00 95.62 76 ARG A CA 1
ATOM 627 C C . ARG A 1 76 ? -1.311 12.935 1.248 1.00 95.62 76 ARG A C 1
ATOM 629 O O . ARG A 1 76 ? -0.464 12.643 0.408 1.00 95.62 76 ARG A O 1
ATOM 636 N N . ALA A 1 77 ? -1.114 12.791 2.559 1.00 96.38 77 ALA A N 1
ATOM 637 C CA . ALA A 1 77 ? 0.146 12.306 3.115 1.00 96.38 77 ALA A CA 1
ATOM 638 C C . ALA A 1 77 ? 0.421 10.848 2.714 1.00 96.38 77 ALA A C 1
ATOM 640 O O . ALA A 1 77 ? 1.536 10.514 2.332 1.00 96.38 77 ALA A O 1
ATOM 641 N N . VAL A 1 78 ? -0.600 9.983 2.715 1.00 97.31 78 VAL A N 1
ATOM 642 C CA . VAL A 1 78 ? -0.487 8.596 2.233 1.00 97.31 78 VAL A CA 1
ATOM 643 C C . VAL A 1 78 ? 0.039 8.560 0.804 1.00 97.31 78 VAL A C 1
ATOM 645 O O . VAL A 1 78 ? 0.944 7.781 0.518 1.00 97.31 78 VAL A O 1
ATOM 648 N N . LYS A 1 79 ? -0.482 9.412 -0.086 1.00 96.44 79 LYS A N 1
ATOM 649 C CA . LYS A 1 79 ? 0.003 9.492 -1.466 1.00 96.44 79 LYS A CA 1
ATOM 650 C C . LYS A 1 79 ? 1.502 9.800 -1.522 1.00 96.44 79 LYS A C 1
ATOM 652 O O . LYS A 1 79 ? 2.230 9.108 -2.224 1.00 96.44 79 LYS A O 1
ATOM 657 N N . GLU A 1 80 ? 1.962 10.779 -0.746 1.00 95.19 80 GLU A N 1
ATOM 658 C CA . GLU A 1 80 ? 3.382 11.151 -0.646 1.00 95.19 80 GLU A CA 1
ATOM 659 C C . GLU A 1 80 ? 4.237 9.990 -0.098 1.00 95.19 80 GLU A C 1
ATOM 661 O O . GLU A 1 80 ? 5.258 9.631 -0.689 1.00 95.19 80 GLU A O 1
ATOM 666 N N . HIS A 1 81 ? 3.776 9.320 0.964 1.00 96.12 81 HIS A N 1
ATOM 667 C CA . HIS A 1 81 ? 4.459 8.162 1.562 1.00 96.12 81 HIS A CA 1
ATOM 668 C C . HIS A 1 81 ? 4.520 6.950 0.615 1.00 96.12 81 HIS A C 1
ATOM 670 O O . HIS A 1 81 ? 5.461 6.150 0.675 1.00 96.12 81 HIS A O 1
ATOM 676 N N . LEU A 1 82 ? 3.538 6.795 -0.280 1.00 96.81 82 LEU A N 1
ATOM 677 C CA . LEU A 1 82 ? 3.536 5.756 -1.315 1.00 96.81 82 LEU A CA 1
ATOM 678 C C . LEU A 1 82 ? 4.507 6.053 -2.471 1.00 96.81 82 LEU A C 1
ATOM 680 O O . LEU A 1 82 ? 5.033 5.115 -3.081 1.00 96.81 82 LEU A O 1
ATOM 684 N N . SER A 1 83 ? 4.810 7.326 -2.734 1.00 95.62 83 SER A N 1
ATOM 685 C CA . SER A 1 83 ? 5.831 7.723 -3.710 1.00 95.62 83 SER A CA 1
ATOM 686 C C . SER A 1 83 ? 7.267 7.465 -3.217 1.00 95.62 83 SER A C 1
ATOM 688 O O . SER A 1 83 ? 8.164 7.292 -4.039 1.00 95.62 83 SER A O 1
ATOM 690 N N . GLU A 1 84 ? 7.500 7.386 -1.899 1.00 92.50 84 GLU A N 1
ATOM 691 C CA . GLU A 1 84 ? 8.816 7.093 -1.298 1.00 92.50 84 GLU A CA 1
ATOM 692 C C . GLU A 1 84 ? 8.732 6.052 -0.161 1.00 92.50 84 GLU A C 1
ATOM 694 O O . GLU A 1 84 ? 9.127 6.262 0.988 1.00 92.50 84 GLU A O 1
ATOM 699 N N . THR A 1 85 ? 8.187 4.875 -0.470 1.00 91.94 85 THR A N 1
ATOM 700 C CA . THR A 1 85 ? 7.913 3.863 0.560 1.00 91.94 85 THR A CA 1
ATOM 701 C C . THR A 1 85 ? 9.137 3.025 0.910 1.00 91.94 85 THR A C 1
ATOM 703 O O . THR A 1 85 ? 9.754 2.403 0.038 1.00 91.94 85 THR A O 1
ATOM 706 N N . LYS A 1 86 ? 9.402 2.879 2.216 1.00 92.56 86 LYS A N 1
ATOM 707 C CA . LYS A 1 86 ? 10.371 1.907 2.753 1.00 92.56 86 LYS A CA 1
ATOM 708 C C . LYS A 1 86 ? 10.023 0.481 2.322 1.00 92.56 86 LYS A C 1
ATOM 710 O O . LYS A 1 86 ? 8.858 0.091 2.341 1.00 92.56 86 LYS A O 1
ATOM 715 N N . ASP A 1 87 ? 11.044 -0.324 2.037 1.00 94.94 87 ASP A N 1
ATOM 716 C CA . ASP A 1 87 ? 10.873 -1.671 1.475 1.00 94.94 87 ASP A CA 1
ATOM 717 C C . ASP A 1 87 ? 9.962 -2.578 2.341 1.00 94.94 87 ASP A C 1
ATOM 719 O O . ASP A 1 87 ? 9.034 -3.196 1.823 1.00 94.94 87 ASP A O 1
ATOM 723 N N . GLU A 1 88 ? 10.126 -2.590 3.669 1.00 94.38 88 GLU A N 1
ATOM 724 C CA . GLU A 1 88 ? 9.262 -3.384 4.567 1.00 94.38 88 GLU A CA 1
ATOM 725 C C . GLU A 1 88 ? 7.793 -2.933 4.560 1.00 94.38 88 GLU A C 1
ATOM 727 O O . GLU A 1 88 ? 6.881 -3.761 4.591 1.00 94.38 88 GLU A O 1
ATOM 732 N N . ALA A 1 89 ? 7.551 -1.622 4.492 1.00 95.00 89 ALA A N 1
ATOM 733 C CA . ALA A 1 89 ? 6.200 -1.077 4.415 1.00 95.00 89 ALA A CA 1
ATOM 734 C C . ALA A 1 89 ? 5.559 -1.411 3.062 1.00 95.00 89 ALA A C 1
ATOM 736 O O . ALA A 1 89 ? 4.438 -1.910 3.023 1.00 95.00 89 ALA A O 1
ATOM 737 N N . ALA A 1 90 ? 6.294 -1.237 1.961 1.00 97.25 90 ALA A N 1
ATOM 738 C CA . ALA A 1 90 ? 5.820 -1.594 0.629 1.00 97.25 90 ALA A CA 1
ATOM 739 C C . ALA A 1 90 ? 5.502 -3.090 0.512 1.00 97.25 90 ALA A C 1
ATOM 741 O O . ALA A 1 90 ? 4.476 -3.450 -0.057 1.00 97.25 90 ALA A O 1
ATOM 742 N N . LYS A 1 91 ? 6.335 -3.965 1.092 1.00 97.69 91 LYS A N 1
ATOM 743 C CA . LYS A 1 91 ? 6.087 -5.413 1.122 1.00 97.69 91 LYS A CA 1
ATOM 744 C C . LYS A 1 91 ? 4.761 -5.744 1.808 1.00 97.69 91 LYS A C 1
ATOM 746 O O . LYS A 1 91 ? 3.973 -6.513 1.263 1.00 97.69 91 LYS A O 1
ATOM 751 N N . MET A 1 92 ? 4.516 -5.148 2.974 1.00 97.12 92 MET A N 1
ATOM 752 C CA . MET A 1 92 ? 3.278 -5.333 3.729 1.00 97.12 92 MET A CA 1
ATOM 753 C C . MET A 1 92 ? 2.061 -4.823 2.942 1.00 97.12 92 MET A C 1
ATOM 755 O O . MET A 1 92 ? 1.085 -5.551 2.796 1.00 97.12 92 MET A O 1
ATOM 759 N N . ILE A 1 93 ? 2.127 -3.601 2.402 1.00 97.88 93 ILE A N 1
ATOM 760 C CA . ILE A 1 93 ? 1.023 -2.981 1.651 1.00 97.88 93 ILE A CA 1
ATOM 761 C C . ILE A 1 93 ? 0.682 -3.799 0.405 1.00 97.88 93 ILE A C 1
ATOM 763 O O . ILE A 1 93 ? -0.478 -4.138 0.195 1.00 97.88 93 ILE A O 1
ATOM 767 N N . LEU A 1 94 ? 1.686 -4.162 -0.399 1.00 98.12 94 LEU A N 1
ATOM 768 C CA . LEU A 1 94 ? 1.477 -4.958 -1.609 1.00 98.12 94 LEU A CA 1
ATOM 769 C C . LEU A 1 94 ? 0.863 -6.324 -1.292 1.00 98.12 94 LEU A C 1
ATOM 771 O O . LEU A 1 94 ? 0.044 -6.813 -2.062 1.00 98.12 94 LEU A O 1
ATOM 775 N N . PHE A 1 95 ? 1.226 -6.928 -0.159 1.00 97.31 95 PHE A N 1
ATOM 776 C CA . PHE A 1 95 ? 0.649 -8.201 0.264 1.00 97.31 95 PHE A CA 1
ATOM 777 C C . PHE A 1 95 ? -0.830 -8.065 0.640 1.00 97.31 95 PHE A C 1
ATOM 779 O O . PHE A 1 95 ? -1.643 -8.899 0.253 1.00 97.31 95 PHE A O 1
ATOM 786 N N . TRP A 1 96 ? -1.205 -6.999 1.344 1.00 96.75 96 TRP A N 1
ATOM 787 C CA . TRP A 1 96 ? -2.607 -6.737 1.668 1.00 96.75 96 TRP A CA 1
ATOM 788 C C . TRP A 1 96 ? -3.440 -6.362 0.445 1.00 96.75 96 TRP A C 1
ATOM 790 O O . TRP A 1 96 ? -4.559 -6.852 0.317 1.00 96.75 96 TRP A O 1
ATOM 800 N N . ILE A 1 97 ? -2.895 -5.569 -0.481 1.00 96.88 97 ILE A N 1
ATOM 801 C CA . ILE A 1 97 ? -3.556 -5.270 -1.761 1.00 96.88 97 ILE A CA 1
ATOM 802 C C . ILE A 1 97 ? -3.765 -6.555 -2.568 1.00 96.88 97 ILE A C 1
ATOM 804 O O . ILE A 1 97 ? -4.843 -6.768 -3.115 1.00 96.88 97 ILE A O 1
ATOM 808 N N . GLU A 1 98 ? -2.778 -7.451 -2.595 1.00 95.75 98 GLU A N 1
ATOM 809 C CA . GLU A 1 98 ? -2.912 -8.768 -3.220 1.00 95.75 98 GLU A CA 1
ATOM 810 C C . GLU A 1 98 ? -4.064 -9.577 -2.598 1.00 95.75 98 GLU A C 1
ATOM 812 O O . GLU A 1 98 ? -4.896 -10.117 -3.325 1.00 95.75 98 GLU A O 1
ATOM 817 N N . LEU A 1 99 ? -4.160 -9.634 -1.265 1.00 94.25 99 LEU A N 1
ATOM 818 C CA . LEU A 1 99 ? -5.269 -10.308 -0.578 1.00 94.25 99 LEU A CA 1
ATOM 819 C C . LEU A 1 99 ? -6.621 -9.633 -0.842 1.00 94.25 99 LEU A C 1
ATOM 821 O O . LEU A 1 99 ? -7.621 -10.324 -1.019 1.00 94.25 99 LEU A O 1
ATOM 825 N N . TYR A 1 100 ? -6.661 -8.300 -0.894 1.00 93.50 100 TYR A N 1
ATOM 826 C CA . TYR A 1 100 ? -7.865 -7.538 -1.218 1.00 93.50 100 TYR A CA 1
ATOM 827 C C . TYR A 1 100 ? -8.361 -7.852 -2.632 1.00 93.50 100 TYR A C 1
ATOM 829 O O . TYR A 1 100 ? -9.525 -8.206 -2.802 1.00 93.50 100 TYR A O 1
ATOM 837 N N . ARG A 1 101 ? -7.472 -7.824 -3.633 1.00 92.06 101 ARG A N 1
ATOM 838 C CA . ARG A 1 101 ? -7.805 -8.149 -5.030 1.00 92.06 101 ARG A CA 1
ATOM 839 C C . ARG A 1 101 ? -8.274 -9.598 -5.202 1.00 92.06 101 ARG A C 1
ATOM 841 O O . ARG A 1 101 ? -9.089 -9.873 -6.073 1.00 92.06 101 ARG A O 1
ATOM 848 N N . ARG A 1 102 ? -7.819 -10.520 -4.345 1.00 90.25 102 ARG A N 1
ATOM 849 C CA . ARG A 1 102 ? -8.267 -11.927 -4.306 1.00 90.25 102 ARG A CA 1
ATOM 850 C C . ARG A 1 102 ? -9.650 -12.146 -3.703 1.00 90.25 102 ARG A C 1
ATOM 852 O O . ARG A 1 102 ? -10.157 -13.260 -3.804 1.00 90.25 102 ARG A O 1
ATOM 859 N N . LYS A 1 103 ? -10.251 -11.137 -3.060 1.00 83.62 103 LYS A N 1
ATOM 860 C CA . LYS A 1 103 ? -11.623 -11.247 -2.539 1.00 83.62 103 LYS A CA 1
ATOM 861 C C . LYS A 1 103 ? -12.673 -11.328 -3.652 1.00 83.62 103 LYS A C 1
ATOM 863 O O . LYS A 1 103 ? -13.810 -11.672 -3.348 1.00 83.62 103 LYS A O 1
ATOM 868 N N . ASP A 1 104 ? -12.303 -11.038 -4.902 1.00 75.62 104 ASP A N 1
ATOM 869 C CA . ASP A 1 104 ? -13.152 -11.281 -6.068 1.00 75.62 104 ASP A CA 1
ATOM 870 C C . ASP A 1 104 ? -13.587 -12.758 -6.118 1.00 75.62 104 ASP A C 1
ATOM 872 O O . ASP A 1 104 ? -12.769 -13.675 -5.990 1.00 75.62 104 ASP A O 1
ATOM 876 N N . GLU A 1 105 ? -14.891 -12.993 -6.289 1.00 62.69 105 GLU A N 1
ATOM 877 C CA . GLU A 1 105 ? -15.488 -14.331 -6.303 1.00 62.69 105 GLU A CA 1
ATOM 878 C C . GLU A 1 105 ? -14.907 -15.232 -7.401 1.00 62.69 105 GLU A C 1
ATOM 880 O O . GLU A 1 105 ? -14.942 -16.455 -7.261 1.00 62.69 105 GLU A O 1
ATOM 885 N N . CYS A 1 106 ? -14.321 -14.647 -8.449 1.00 68.38 106 CYS A N 1
ATOM 886 C CA . CYS A 1 106 ? -13.739 -15.361 -9.582 1.00 68.38 106 CYS A CA 1
ATOM 887 C C . CYS A 1 106 ? -12.332 -15.932 -9.317 1.00 68.38 106 CYS A C 1
ATOM 889 O O . CYS A 1 106 ? -11.709 -16.455 -10.244 1.00 68.38 106 CYS A O 1
ATOM 891 N N . ILE A 1 107 ? -11.790 -15.809 -8.098 1.00 76.25 107 ILE A N 1
ATOM 892 C CA . ILE A 1 107 ? -10.423 -16.238 -7.771 1.00 76.25 107 ILE A CA 1
ATOM 893 C C . ILE A 1 107 ? -10.421 -17.450 -6.829 1.00 76.25 107 ILE A C 1
ATOM 895 O O . ILE A 1 107 ? -10.858 -17.387 -5.679 1.00 76.25 107 ILE A O 1
ATOM 899 N N . ASP A 1 108 ? -9.826 -18.548 -7.308 1.00 73.88 108 ASP A N 1
ATOM 900 C CA . ASP A 1 108 ? -9.785 -19.839 -6.603 1.00 73.88 108 ASP A CA 1
ATOM 901 C C . ASP A 1 108 ? -8.873 -19.840 -5.361 1.00 73.88 108 ASP A C 1
ATOM 903 O O . ASP A 1 108 ? -9.097 -20.584 -4.406 1.00 73.88 108 ASP A O 1
ATOM 907 N N . VAL A 1 109 ? -7.825 -19.006 -5.350 1.00 79.88 109 VAL A N 1
ATOM 908 C CA . VAL A 1 109 ? -6.847 -18.930 -4.250 1.00 79.88 109 VAL A CA 1
ATOM 909 C C . VAL A 1 109 ? -7.066 -17.655 -3.441 1.00 79.88 109 VAL A C 1
ATOM 911 O O . VAL A 1 109 ? -6.619 -16.576 -3.835 1.00 79.88 109 VAL A O 1
ATOM 914 N N . ARG A 1 110 ? -7.722 -17.801 -2.285 1.00 78.44 110 ARG A N 1
ATOM 915 C CA . ARG A 1 110 ? -8.134 -16.684 -1.411 1.00 78.44 110 ARG A CA 1
ATOM 916 C C . ARG A 1 110 ? -7.152 -16.341 -0.288 1.00 78.44 110 ARG A C 1
ATOM 918 O O . ARG A 1 110 ? -7.200 -15.237 0.239 1.00 78.44 110 ARG A O 1
ATOM 925 N N . ALA A 1 111 ? -6.272 -17.268 0.085 1.00 84.12 111 ALA A N 1
ATOM 926 C CA . ALA A 1 111 ? -5.322 -17.094 1.181 1.00 84.12 111 ALA A CA 1
ATOM 927 C C . ALA A 1 111 ? -3.883 -17.301 0.702 1.00 84.12 111 ALA A C 1
ATOM 929 O O . ALA A 1 111 ? -3.628 -18.112 -0.188 1.00 84.12 111 ALA A O 1
ATOM 930 N N . LEU A 1 112 ? -2.949 -16.573 1.314 1.00 89.00 112 LEU A N 1
ATOM 931 C CA . LEU A 1 112 ? -1.520 -16.650 1.031 1.00 89.00 112 LEU A CA 1
ATOM 932 C C . LEU A 1 112 ? -0.720 -16.636 2.333 1.00 89.00 112 LEU A C 1
ATOM 934 O O . LEU A 1 112 ? -1.077 -15.950 3.288 1.00 89.00 112 LEU A O 1
ATOM 938 N N . GLU A 1 113 ? 0.411 -17.333 2.337 1.00 90.25 113 GLU A N 1
ATOM 939 C CA . GLU A 1 113 ? 1.416 -17.183 3.386 1.00 90.25 113 GLU A CA 1
ATOM 940 C C . GLU A 1 113 ? 2.262 -15.922 3.153 1.00 90.25 113 GLU A C 1
ATOM 942 O O . GLU A 1 113 ? 2.581 -15.563 2.015 1.00 90.25 113 GLU A O 1
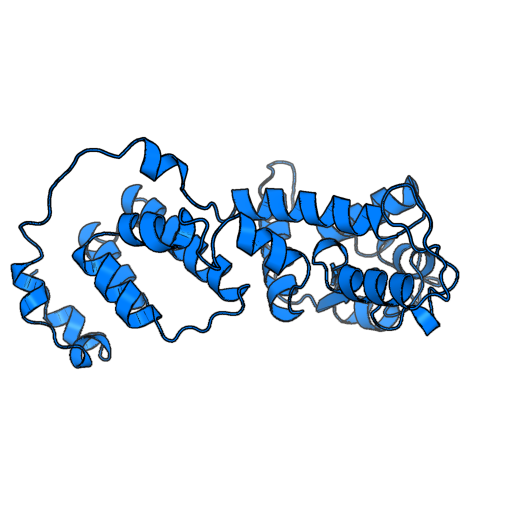ATOM 947 N N . TYR A 1 114 ? 2.700 -15.269 4.232 1.00 91.38 114 TYR A N 1
ATOM 948 C CA . TYR A 1 114 ? 3.546 -14.071 4.161 1.00 91.38 114 TYR A CA 1
ATOM 949 C C . TYR A 1 114 ? 5.042 -14.407 3.976 1.00 91.38 114 TYR A C 1
ATOM 951 O O . TYR A 1 114 ? 5.901 -14.001 4.758 1.00 91.38 114 TYR A O 1
ATOM 959 N N . ILE A 1 115 ? 5.367 -15.168 2.926 1.00 92.81 115 ILE A N 1
ATOM 960 C CA . ILE A 1 115 ? 6.724 -15.692 2.645 1.00 92.81 115 ILE A CA 1
ATOM 961 C C . ILE A 1 115 ? 7.434 -14.993 1.475 1.00 92.81 115 ILE A C 1
ATOM 963 O O . ILE A 1 115 ? 8.537 -15.372 1.076 1.00 92.81 115 ILE A O 1
ATOM 967 N N . TYR A 1 116 ? 6.802 -13.977 0.893 1.00 95.19 116 TYR A N 1
ATOM 968 C CA . TYR A 1 116 ? 7.325 -13.290 -0.282 1.00 95.19 116 TYR A CA 1
ATOM 969 C C . TYR A 1 116 ? 8.431 -12.290 0.064 1.00 95.19 116 TYR A C 1
ATOM 971 O O . TYR A 1 116 ? 8.596 -11.835 1.197 1.00 95.19 116 TYR A O 1
ATOM 979 N N . THR A 1 117 ? 9.198 -11.927 -0.952 1.00 95.88 117 THR A N 1
ATOM 980 C CA . THR A 1 117 ? 10.231 -10.894 -0.911 1.00 95.88 117 THR A CA 1
ATOM 981 C C . THR A 1 117 ? 9.849 -9.759 -1.838 1.00 95.88 117 THR A C 1
ATOM 983 O O . THR A 1 117 ? 9.176 -9.977 -2.844 1.00 95.88 117 THR A O 1
ATOM 986 N N . LEU A 1 118 ? 10.283 -8.555 -1.493 1.00 96.81 118 LEU A N 1
ATOM 987 C CA . LEU A 1 118 ? 10.079 -7.382 -2.321 1.00 96.81 118 LEU A CA 1
ATOM 988 C C . LEU A 1 118 ? 11.102 -7.360 -3.456 1.00 96.81 118 LEU A C 1
ATOM 990 O O . LEU A 1 118 ? 12.290 -7.585 -3.220 1.00 96.81 118 LEU A O 1
ATOM 994 N N . GLU A 1 119 ? 10.648 -7.052 -4.661 1.00 96.56 119 GLU A N 1
ATOM 995 C CA . GLU A 1 119 ? 11.507 -6.765 -5.803 1.00 96.56 119 GLU A CA 1
ATOM 996 C C . GLU A 1 119 ? 11.205 -5.378 -6.358 1.00 96.56 119 GLU A C 1
ATOM 998 O O . GLU A 1 119 ? 10.050 -4.962 -6.459 1.00 96.56 119 GLU A O 1
ATOM 1003 N N . HIS A 1 120 ? 12.266 -4.680 -6.747 1.00 96.50 120 HIS A N 1
ATOM 1004 C CA . HIS A 1 120 ? 12.191 -3.420 -7.479 1.00 96.50 120 HIS A CA 1
ATOM 1005 C C . HIS A 1 120 ? 12.133 -3.732 -8.971 1.00 96.50 120 HIS A C 1
ATOM 1007 O O . HIS A 1 120 ? 13.075 -4.318 -9.493 1.00 96.50 120 HIS A O 1
ATOM 1013 N N . ILE A 1 121 ? 11.062 -3.365 -9.675 1.00 96.69 121 ILE A N 1
ATOM 1014 C CA . ILE A 1 121 ? 10.873 -3.668 -11.102 1.00 96.69 121 ILE A CA 1
ATOM 1015 C C . ILE A 1 121 ? 11.961 -2.970 -11.917 1.00 96.69 121 ILE A C 1
ATOM 1017 O O . ILE A 1 121 ? 12.735 -3.656 -12.577 1.00 96.69 121 ILE A O 1
ATOM 1021 N N . MET A 1 122 ? 12.091 -1.648 -11.793 1.00 96.19 122 MET A N 1
ATOM 1022 C CA . MET A 1 122 ? 13.302 -0.905 -12.138 1.00 96.19 122 MET A CA 1
ATOM 1023 C C . MET A 1 122 ? 14.249 -0.921 -10.923 1.00 96.19 122 MET A C 1
ATOM 1025 O O . MET A 1 122 ? 13.848 -0.498 -9.843 1.00 96.19 122 MET A O 1
ATOM 1029 N N . PRO A 1 123 ? 15.485 -1.422 -11.037 1.00 94.44 123 PRO A N 1
ATOM 1030 C CA . PRO A 1 123 ? 16.387 -1.657 -9.928 1.00 94.44 123 PRO A CA 1
ATOM 1031 C C . PRO A 1 123 ? 16.995 -0.349 -9.456 1.00 94.44 123 PRO A C 1
ATOM 1033 O O . PRO A 1 123 ? 17.254 0.550 -10.247 1.00 94.44 123 PRO A O 1
ATOM 1036 N N . LYS A 1 124 ? 17.357 -0.306 -8.173 1.00 92.75 124 LYS A N 1
ATOM 1037 C CA . LYS A 1 124 ? 18.078 0.832 -7.584 1.00 92.75 124 LYS A CA 1
ATOM 1038 C C . LYS A 1 124 ? 19.375 1.164 -8.335 1.00 92.75 124 LYS A C 1
ATOM 1040 O O . LYS A 1 124 ? 19.727 2.325 -8.456 1.00 92.75 124 LYS A O 1
ATOM 1045 N N . LYS A 1 125 ? 20.057 0.150 -8.880 1.00 90.38 125 LYS A N 1
ATOM 1046 C CA . LYS A 1 125 ? 21.259 0.291 -9.722 1.00 90.38 125 LYS A CA 1
ATOM 1047 C C . LYS A 1 125 ? 20.909 0.394 -11.210 1.00 90.38 125 LYS A C 1
ATOM 1049 O O . LYS A 1 125 ? 21.431 -0.356 -12.036 1.00 90.38 125 LYS A O 1
ATOM 1054 N N . TRP A 1 126 ? 19.970 1.266 -11.556 1.00 92.25 126 TRP A N 1
ATOM 1055 C CA . TRP A 1 126 ? 19.477 1.394 -12.928 1.00 92.25 126 TRP A CA 1
ATOM 1056 C C . TRP A 1 126 ? 20.571 1.852 -13.899 1.00 92.25 126 TRP A C 1
ATOM 1058 O O . TRP A 1 126 ? 20.559 1.456 -15.058 1.00 92.25 126 TRP A O 1
ATOM 1068 N N . GLN A 1 127 ? 21.571 2.601 -13.435 1.00 90.12 127 GLN A N 1
ATOM 1069 C CA . GLN A 1 127 ? 22.692 3.059 -14.257 1.00 90.12 127 GLN A CA 1
ATOM 1070 C C . GLN A 1 127 ? 23.517 1.886 -14.820 1.00 90.12 127 GLN A C 1
ATOM 1072 O O . GLN A 1 127 ? 24.055 1.983 -15.921 1.00 90.12 127 GLN A O 1
ATOM 1077 N N . GLU A 1 128 ? 23.605 0.770 -14.085 1.00 87.56 128 GLU A N 1
ATOM 1078 C CA . GLU A 1 128 ? 24.376 -0.420 -14.481 1.00 87.56 128 GLU A CA 1
ATOM 1079 C C . GLU A 1 128 ? 23.609 -1.327 -15.462 1.00 87.56 128 GLU A C 1
ATOM 1081 O O . GLU A 1 128 ? 24.218 -2.079 -16.224 1.00 87.56 128 GLU A O 1
ATOM 1086 N N . HIS A 1 129 ? 22.273 -1.302 -15.425 1.00 80.50 129 HIS A N 1
ATOM 1087 C CA . HIS A 1 129 ? 21.441 -2.347 -16.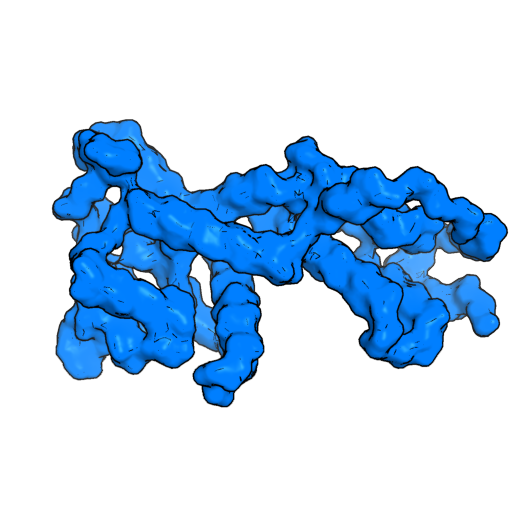041 1.00 80.50 129 HIS A CA 1
ATOM 1088 C C . HIS A 1 129 ? 20.257 -1.841 -16.878 1.00 80.50 129 HIS A C 1
ATOM 1090 O O . HIS A 1 129 ? 19.526 -2.659 -17.437 1.00 80.50 129 HIS A O 1
ATOM 1096 N N . TRP A 1 130 ? 20.053 -0.525 -16.923 1.00 87.56 130 TRP A N 1
ATOM 1097 C CA . TRP A 1 130 ? 18.857 0.144 -17.452 1.00 87.56 130 TRP A CA 1
ATOM 1098 C C . TRP A 1 130 ? 19.145 1.541 -18.027 1.00 87.56 130 TRP A C 1
ATOM 1100 O O . TRP A 1 130 ? 18.237 2.360 -18.181 1.00 87.56 130 TRP A O 1
ATOM 1110 N N . SER A 1 131 ? 20.411 1.849 -18.306 1.00 85.19 131 SER A N 1
ATOM 1111 C CA . SER A 1 131 ? 20.847 3.152 -18.824 1.00 85.19 131 SER A CA 1
ATOM 1112 C C . SER A 1 131 ? 20.360 3.445 -20.246 1.00 85.19 131 SER A C 1
ATOM 1114 O O . SER A 1 131 ? 20.375 4.596 -20.669 1.00 85.19 131 SER A O 1
ATOM 1116 N N . ASP A 1 132 ? 19.903 2.423 -20.963 1.00 86.44 132 ASP A N 1
ATOM 1117 C CA . ASP A 1 132 ? 19.330 2.483 -22.305 1.00 86.44 132 ASP A CA 1
ATOM 1118 C C . ASP A 1 132 ? 17.839 2.858 -22.327 1.00 86.44 132 ASP A C 1
ATOM 1120 O O . ASP A 1 132 ? 17.308 3.164 -23.393 1.00 86.44 132 ASP A O 1
ATOM 1124 N N . VAL A 1 133 ? 17.156 2.866 -21.175 1.00 88.88 133 VAL A N 1
ATOM 1125 C CA . VAL A 1 133 ? 15.746 3.273 -21.088 1.00 88.88 133 VAL A CA 1
ATOM 1126 C C . VAL A 1 133 ? 15.637 4.792 -20.890 1.00 88.88 133 VAL A C 1
ATOM 1128 O O . VAL A 1 133 ? 16.111 5.293 -19.860 1.00 88.88 133 VAL A O 1
ATOM 1131 N N . PRO A 1 134 ? 14.968 5.523 -21.809 1.00 91.50 134 PRO A N 1
ATOM 1132 C CA . PRO A 1 134 ? 14.742 6.965 -21.697 1.00 91.50 134 PRO A CA 1
ATOM 1133 C C . PRO A 1 134 ? 14.117 7.369 -20.361 1.00 91.50 134 PRO A C 1
ATOM 1135 O O . PRO A 1 134 ? 13.277 6.641 -19.827 1.00 91.50 134 PRO A O 1
ATOM 1138 N N . ILE A 1 135 ? 14.530 8.513 -19.810 1.00 93.25 135 ILE A N 1
ATOM 1139 C CA . ILE A 1 135 ? 13.932 9.086 -18.594 1.00 93.25 135 ILE A CA 1
ATOM 1140 C C . ILE A 1 135 ? 12.708 9.889 -19.014 1.00 93.25 135 ILE A C 1
ATOM 1142 O O . ILE A 1 135 ? 12.854 10.898 -19.694 1.00 93.25 135 ILE A O 1
ATOM 1146 N N . MET A 1 136 ? 11.509 9.464 -18.618 1.00 92.44 136 MET A N 1
ATOM 1147 C CA . MET A 1 136 ? 10.265 10.090 -19.078 1.00 92.44 136 MET A CA 1
ATOM 1148 C C . MET A 1 136 ? 9.592 10.873 -17.953 1.00 92.44 136 MET A C 1
ATOM 1150 O O . MET A 1 136 ? 9.232 10.307 -16.927 1.00 92.44 136 MET A O 1
ATOM 1154 N N . GLN A 1 137 ? 9.360 12.169 -18.143 1.00 89.00 137 GLN A N 1
ATOM 1155 C CA . GLN A 1 137 ? 8.549 12.983 -17.239 1.00 89.00 137 GLN A CA 1
ATOM 1156 C C . GLN A 1 137 ? 7.273 13.417 -17.962 1.00 89.00 137 GLN A C 1
ATOM 1158 O O . GLN A 1 137 ? 7.236 14.426 -18.670 1.00 89.00 137 GLN A O 1
ATOM 1163 N N . GLY A 1 138 ? 6.221 12.607 -17.814 1.00 84.31 138 GLY A N 1
ATOM 1164 C CA . GLY A 1 138 ? 5.091 12.656 -18.740 1.00 84.31 138 GLY A CA 1
ATOM 1165 C C . GLY A 1 138 ? 5.583 12.407 -20.167 1.00 84.31 138 GLY A C 1
ATOM 1166 O O . GLY A 1 138 ? 6.511 11.633 -20.381 1.00 84.31 138 GLY A O 1
ATOM 1167 N N . HIS A 1 139 ? 5.041 13.141 -21.135 1.00 82.06 139 HIS A N 1
ATOM 1168 C CA . HIS A 1 139 ? 5.384 12.976 -22.553 1.00 82.06 139 HIS A CA 1
ATOM 1169 C C . HIS A 1 139 ? 6.722 13.608 -22.974 1.00 82.06 139 HIS A C 1
ATOM 1171 O O . HIS A 1 139 ? 6.995 13.721 -24.169 1.00 82.06 139 HIS A O 1
ATOM 1177 N N . THR A 1 140 ? 7.546 14.029 -22.014 1.00 88.00 140 THR A N 1
ATOM 1178 C CA . THR A 1 140 ? 8.842 14.661 -22.264 1.00 88.00 140 THR A CA 1
ATOM 1179 C C . THR A 1 140 ? 9.966 13.731 -21.834 1.00 88.00 140 THR A C 1
ATOM 1181 O O . THR A 1 140 ? 10.011 13.290 -20.686 1.00 88.00 140 THR A O 1
ATOM 1184 N N . GLU A 1 141 ? 10.904 13.473 -22.741 1.00 91.75 141 GLU A N 1
ATOM 1185 C CA . GLU A 1 141 ? 12.150 12.785 -22.415 1.00 91.75 141 GLU A CA 1
ATOM 1186 C C . GLU A 1 141 ? 13.130 13.769 -21.758 1.00 91.75 141 GLU A C 1
ATOM 1188 O O . GLU A 1 141 ? 13.514 14.785 -22.345 1.00 91.75 141 GLU A O 1
ATOM 1193 N N . LEU A 1 142 ? 13.535 13.470 -20.525 1.00 89.81 142 LEU A N 1
ATOM 1194 C CA . LEU A 1 142 ? 14.631 14.153 -19.853 1.00 89.81 142 LEU A CA 1
ATOM 1195 C C . LEU A 1 142 ? 15.960 13.595 -20.361 1.00 89.81 142 LEU A C 1
ATOM 1197 O O . LEU A 1 142 ? 16.109 12.396 -20.600 1.00 89.81 142 LEU A O 1
ATOM 1201 N N . LYS A 1 143 ? 16.964 14.465 -20.470 1.00 86.56 143 LYS A N 1
ATOM 1202 C CA . LYS A 1 143 ? 18.321 14.049 -20.838 1.00 86.56 143 LYS A CA 1
ATOM 1203 C C . LYS A 1 143 ? 18.858 13.046 -19.814 1.00 86.56 143 LYS A C 1
ATOM 1205 O O . LYS A 1 143 ? 19.016 13.388 -18.646 1.00 86.56 143 LYS A O 1
ATOM 1210 N N . ALA A 1 144 ? 19.160 11.826 -20.257 1.00 75.75 144 ALA A N 1
ATOM 1211 C CA . ALA A 1 144 ? 19.563 10.726 -19.378 1.00 75.75 144 ALA A CA 1
ATOM 1212 C C . ALA A 1 144 ? 20.866 10.992 -18.592 1.00 75.75 144 ALA A C 1
ATOM 1214 O O . ALA A 1 144 ? 21.079 10.427 -17.519 1.00 75.75 144 ALA A O 1
ATOM 1215 N N . ASP A 1 145 ? 21.736 11.859 -19.112 1.00 81.75 145 ASP A N 1
ATOM 1216 C CA . ASP A 1 145 ? 22.997 12.266 -18.494 1.00 81.75 145 ASP A CA 1
ATOM 1217 C C . ASP A 1 145 ? 22.871 13.492 -17.576 1.00 81.75 145 ASP A C 1
ATOM 1219 O O . ASP A 1 145 ? 23.823 13.792 -16.847 1.00 81.75 145 ASP A O 1
ATOM 1223 N N . SER A 1 146 ? 21.713 14.164 -17.554 1.00 90.50 146 SER A N 1
ATOM 1224 C CA . SER A 1 146 ? 21.491 15.328 -16.700 1.00 90.50 146 SER A CA 1
ATOM 1225 C C . SER A 1 146 ? 21.281 14.927 -15.240 1.00 90.50 146 SER A C 1
ATOM 1227 O O . SER A 1 146 ? 20.677 13.902 -14.922 1.00 90.50 146 SER A O 1
ATOM 1229 N N . GLU A 1 147 ? 21.766 15.770 -14.330 1.00 91.81 147 GLU A N 1
ATOM 1230 C CA . GLU A 1 147 ? 21.566 15.571 -12.890 1.00 91.81 147 GLU A CA 1
ATOM 1231 C C . GLU A 1 147 ? 20.082 15.635 -12.506 1.00 91.81 147 GLU A C 1
ATOM 1233 O O . GLU A 1 147 ? 19.634 14.884 -11.645 1.00 91.81 147 GLU A O 1
ATOM 1238 N N . GLU A 1 148 ? 19.295 16.461 -13.202 1.00 92.25 148 GLU A N 1
ATOM 1239 C CA . GLU A 1 148 ? 17.841 16.532 -13.037 1.00 92.25 148 GLU A CA 1
ATOM 1240 C C . GLU A 1 148 ? 17.159 15.203 -13.395 1.00 92.25 148 GLU A C 1
ATOM 1242 O O . GLU A 1 148 ? 16.353 14.695 -12.616 1.00 92.25 148 GLU A O 1
ATOM 1247 N N . GLY A 1 149 ? 17.517 14.603 -14.536 1.00 92.31 149 GLY A N 1
ATOM 1248 C CA . GLY A 1 149 ? 16.958 13.328 -14.978 1.00 92.31 149 GLY A CA 1
ATOM 1249 C C . GLY A 1 149 ? 17.307 12.187 -14.023 1.00 92.31 149 GLY A C 1
ATOM 1250 O O . GLY A 1 149 ? 16.427 11.422 -13.622 1.00 92.31 149 GLY A O 1
ATOM 1251 N N . LYS A 1 150 ? 18.575 12.105 -13.598 1.00 93.25 150 LYS A N 1
AT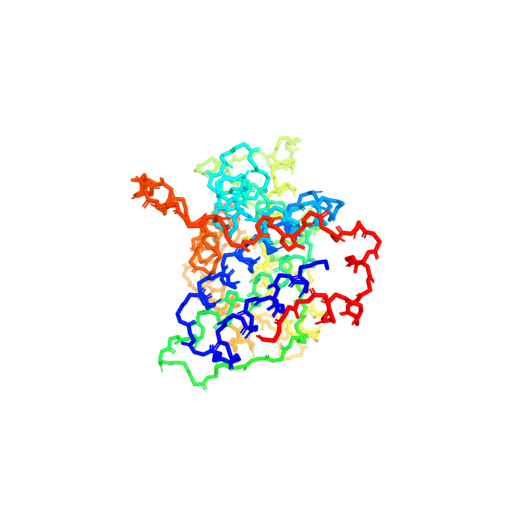OM 1252 C CA . LYS A 1 150 ? 19.032 11.099 -12.625 1.00 93.25 150 LYS A CA 1
ATOM 1253 C C . LYS A 1 150 ? 18.303 11.233 -11.290 1.00 93.25 150 LYS A C 1
ATOM 1255 O O . LYS A 1 150 ? 17.743 10.249 -10.816 1.00 93.25 150 LYS A O 1
ATOM 1260 N N . ALA A 1 151 ? 18.245 12.445 -10.731 1.00 93.25 151 ALA A N 1
ATOM 1261 C CA . ALA A 1 151 ? 17.558 12.705 -9.468 1.00 93.25 151 ALA A CA 1
ATOM 1262 C C . ALA A 1 151 ? 16.057 12.386 -9.555 1.00 93.25 151 ALA A C 1
ATOM 1264 O O . ALA A 1 151 ? 15.480 11.817 -8.626 1.00 93.25 151 ALA A O 1
ATOM 1265 N N . PHE A 1 152 ? 15.422 12.705 -10.689 1.00 94.38 152 PHE A N 1
ATOM 1266 C CA . PHE A 1 152 ? 14.031 12.349 -10.939 1.00 94.38 152 PHE A CA 1
ATOM 1267 C C . PHE A 1 152 ? 13.827 10.828 -10.927 1.00 94.38 152 PHE A C 1
ATOM 1269 O O . PHE A 1 152 ? 12.985 10.341 -10.170 1.00 94.38 152 PHE A O 1
ATOM 1276 N N . ARG A 1 153 ? 14.619 10.069 -11.696 1.00 95.56 153 ARG A N 1
ATOM 1277 C CA . ARG A 1 153 ? 14.538 8.600 -11.736 1.00 95.56 153 ARG A CA 1
ATOM 1278 C C . ARG A 1 153 ? 14.823 7.965 -10.375 1.00 95.56 153 ARG A C 1
ATOM 1280 O O . ARG A 1 153 ? 14.068 7.091 -9.953 1.00 95.56 153 ARG A O 1
ATOM 1287 N N . ASP A 1 154 ? 15.855 8.423 -9.668 1.00 94.69 154 ASP A N 1
ATOM 1288 C CA . ASP A 1 154 ? 16.230 7.898 -8.348 1.00 94.69 154 ASP A CA 1
ATOM 1289 C C . ASP A 1 154 ? 15.082 8.018 -7.337 1.00 94.69 154 ASP A C 1
ATOM 1291 O O . ASP A 1 154 ? 14.829 7.079 -6.573 1.00 94.69 154 ASP A O 1
ATOM 1295 N N . ARG A 1 155 ? 14.336 9.130 -7.388 1.00 94.88 155 ARG A N 1
ATOM 1296 C CA . ARG A 1 155 ? 13.116 9.323 -6.598 1.00 94.88 155 ARG A CA 1
ATOM 1297 C C . ARG A 1 155 ? 12.002 8.368 -7.032 1.00 94.88 155 ARG A C 1
ATOM 1299 O O . ARG A 1 155 ? 11.430 7.684 -6.191 1.00 94.88 155 ARG A O 1
ATOM 1306 N N . ILE A 1 156 ? 11.711 8.277 -8.332 1.00 96.25 156 ILE A N 1
ATOM 1307 C CA . ILE A 1 156 ? 10.615 7.437 -8.852 1.00 96.25 156 ILE A CA 1
ATOM 1308 C C . ILE A 1 156 ? 10.848 5.943 -8.586 1.00 96.25 156 ILE A C 1
ATOM 1310 O O . ILE A 1 156 ? 9.897 5.207 -8.327 1.00 96.25 156 ILE A O 1
ATOM 1314 N N . ILE A 1 157 ? 12.098 5.478 -8.556 1.00 95.81 157 ILE A N 1
ATOM 1315 C CA . ILE A 1 157 ? 12.420 4.091 -8.184 1.00 95.81 157 ILE A CA 1
ATOM 1316 C C . ILE A 1 157 ? 11.931 3.745 -6.769 1.00 95.81 157 ILE A C 1
ATOM 1318 O O . ILE A 1 157 ? 11.581 2.587 -6.514 1.00 95.81 157 ILE A O 1
ATOM 1322 N N . GLN A 1 158 ? 11.865 4.726 -5.860 1.00 96.44 158 GLN A N 1
ATOM 1323 C CA . GLN A 1 158 ? 11.362 4.530 -4.498 1.00 96.44 158 GLN A CA 1
ATOM 1324 C C . GLN A 1 158 ? 9.833 4.477 -4.406 1.00 96.44 158 GLN A C 1
ATOM 1326 O O . GLN A 1 158 ? 9.318 4.159 -3.333 1.00 96.44 158 GLN A O 1
ATOM 1331 N N . SER A 1 159 ? 9.102 4.674 -5.502 1.00 98.00 159 SER A N 1
ATOM 1332 C CA . SER A 1 159 ? 7.644 4.522 -5.541 1.00 98.00 159 SER A CA 1
ATOM 1333 C C . SER A 1 159 ? 7.218 3.083 -5.257 1.00 98.00 159 SER A C 1
ATOM 1335 O O . SER A 1 159 ? 7.894 2.125 -5.650 1.00 98.00 159 SER A O 1
ATOM 1337 N N . ILE A 1 160 ? 6.085 2.884 -4.579 1.00 98.44 160 ILE A N 1
ATOM 1338 C CA . ILE A 1 160 ? 5.445 1.564 -4.466 1.00 98.44 160 ILE A CA 1
ATOM 1339 C C . ILE A 1 160 ? 5.015 1.018 -5.837 1.00 98.44 160 ILE A C 1
ATOM 1341 O O . ILE A 1 160 ? 5.047 -0.195 -6.055 1.00 98.44 160 ILE A O 1
ATOM 1345 N N . GLY A 1 161 ? 4.711 1.903 -6.795 1.00 98.25 161 GLY A N 1
ATOM 1346 C CA . GLY A 1 161 ? 4.387 1.548 -8.175 1.00 98.25 161 GLY A CA 1
ATOM 1347 C C . GLY A 1 161 ? 5.514 0.778 -8.863 1.00 98.25 161 GLY A C 1
ATOM 1348 O O . GLY A 1 161 ? 5.246 -0.104 -9.678 1.00 98.25 161 GLY A O 1
ATOM 1349 N N . ASN A 1 162 ? 6.765 1.015 -8.457 1.00 98.19 162 ASN A N 1
ATOM 1350 C CA . ASN A 1 162 ? 7.948 0.319 -8.957 1.00 98.19 162 ASN A CA 1
ATOM 1351 C C . ASN A 1 162 ? 8.261 -0.993 -8.212 1.00 98.19 162 ASN A C 1
ATOM 1353 O O . ASN A 1 162 ? 9.290 -1.616 -8.462 1.00 98.19 162 ASN A O 1
ATOM 1357 N N . LYS A 1 163 ? 7.419 -1.435 -7.276 1.00 97.94 163 LYS A N 1
ATOM 1358 C CA . LYS A 1 163 ? 7.706 -2.608 -6.443 1.00 97.94 163 LYS A CA 1
ATOM 1359 C C . LYS A 1 163 ? 6.687 -3.721 -6.646 1.00 97.94 163 LYS A C 1
ATOM 1361 O O . LYS A 1 163 ? 5.503 -3.477 -6.875 1.00 97.94 163 LYS A O 1
ATOM 1366 N N . THR A 1 164 ? 7.143 -4.962 -6.548 1.00 97.44 164 THR A N 1
ATOM 1367 C CA . THR A 1 164 ? 6.295 -6.159 -6.616 1.00 97.44 164 THR A CA 1
ATOM 1368 C C . THR A 1 164 ? 6.751 -7.199 -5.596 1.00 97.44 164 THR A C 1
ATOM 1370 O O . THR A 1 164 ? 7.797 -7.044 -4.963 1.00 97.44 164 THR A O 1
ATOM 1373 N N . LEU A 1 165 ? 5.957 -8.251 -5.411 1.00 97.00 165 LEU A N 1
ATOM 1374 C CA . LEU A 1 165 ? 6.291 -9.377 -4.546 1.00 97.00 165 LEU A CA 1
ATOM 1375 C C . LEU A 1 165 ? 6.716 -10.572 -5.390 1.00 97.00 165 LEU A C 1
ATOM 1377 O O . LEU A 1 165 ? 6.096 -10.868 -6.400 1.00 97.00 165 LEU A O 1
ATOM 1381 N N . LEU A 1 166 ? 7.752 -11.283 -4.955 1.00 95.44 166 LEU A N 1
ATOM 1382 C CA . LEU A 1 166 ? 8.228 -12.512 -5.586 1.00 95.44 166 LEU A CA 1
ATOM 1383 C C . LEU A 1 166 ? 8.626 -13.531 -4.524 1.00 95.44 166 LEU A C 1
ATOM 1385 O O . LEU A 1 166 ? 8.975 -13.176 -3.397 1.00 95.44 166 LEU A O 1
ATOM 1389 N N . THR A 1 167 ? 8.662 -14.810 -4.888 1.00 93.06 167 THR A N 1
ATOM 1390 C CA . THR A 1 167 ? 9.324 -15.813 -4.045 1.00 93.06 167 THR A CA 1
ATOM 1391 C C . THR A 1 167 ? 10.814 -15.480 -3.910 1.00 93.06 167 THR A C 1
ATOM 1393 O O . THR A 1 167 ? 11.434 -14.972 -4.849 1.00 93.06 167 THR A O 1
ATOM 1396 N N . ALA A 1 168 ? 11.417 -15.797 -2.760 1.00 92.00 168 ALA A N 1
ATOM 1397 C CA . ALA A 1 168 ? 12.836 -15.520 -2.510 1.00 92.00 168 ALA A CA 1
ATOM 1398 C C . ALA A 1 168 ? 13.756 -16.118 -3.593 1.00 92.00 168 ALA A C 1
ATOM 1400 O O . ALA A 1 168 ? 14.710 -15.479 -4.038 1.00 92.00 168 ALA A O 1
ATOM 1401 N N . ARG A 1 169 ? 13.431 -17.332 -4.063 1.00 90.94 169 ARG A N 1
ATOM 1402 C CA . ARG A 1 169 ? 14.169 -18.015 -5.131 1.00 90.94 169 ARG A CA 1
ATOM 1403 C C . ARG A 1 169 ? 14.091 -17.262 -6.455 1.00 90.94 169 ARG A C 1
ATOM 1405 O O . ARG A 1 169 ? 15.124 -17.094 -7.094 1.00 90.94 169 ARG A O 1
ATOM 1412 N N . LEU A 1 170 ? 12.899 -16.830 -6.873 1.00 92.19 170 LEU A N 1
ATOM 1413 C CA . LEU A 1 170 ? 12.746 -16.096 -8.127 1.00 92.19 170 LEU A CA 1
ATOM 1414 C C . LEU A 1 170 ? 13.477 -14.756 -8.048 1.00 92.19 170 LEU A C 1
ATOM 1416 O O . LEU A 1 170 ? 14.284 -14.457 -8.922 1.00 92.19 170 LEU A O 1
ATOM 1420 N N . ASN A 1 171 ? 13.267 -14.003 -6.968 1.00 93.94 171 ASN A N 1
ATOM 1421 C CA . ASN A 1 171 ? 13.902 -12.704 -6.761 1.00 93.94 171 ASN A CA 1
ATOM 1422 C C . ASN A 1 171 ? 15.438 -12.788 -6.865 1.00 93.94 171 ASN A C 1
ATOM 1424 O O . ASN A 1 171 ? 16.072 -12.028 -7.595 1.00 93.94 171 ASN A O 1
ATOM 1428 N N . ALA A 1 172 ? 16.048 -13.799 -6.235 1.00 91.56 172 ALA A N 1
ATOM 1429 C CA . ALA A 1 172 ? 17.492 -14.025 -6.308 1.00 91.56 172 ALA A CA 1
ATOM 1430 C C . ALA A 1 172 ? 18.020 -14.246 -7.742 1.00 91.56 172 ALA A C 1
ATOM 1432 O O . ALA A 1 172 ? 19.174 -13.914 -8.020 1.00 91.56 172 ALA A O 1
ATOM 1433 N N . VAL A 1 173 ? 17.192 -14.797 -8.636 1.00 90.25 173 VAL A N 1
ATOM 1434 C CA . VAL A 1 173 ? 17.542 -15.110 -10.029 1.00 90.25 173 VAL A CA 1
ATOM 1435 C C . VAL A 1 173 ? 17.412 -13.894 -10.949 1.00 90.25 173 VAL A C 1
ATOM 1437 O O . VAL A 1 173 ? 18.271 -13.712 -11.812 1.00 90.25 173 VAL A O 1
ATOM 1440 N N . ILE A 1 174 ? 16.358 -13.085 -10.791 1.00 90.62 174 ILE A N 1
ATOM 1441 C CA . ILE A 1 174 ? 16.008 -12.019 -11.751 1.00 90.62 174 ILE A CA 1
ATOM 1442 C C . ILE A 1 174 ? 16.455 -10.617 -11.341 1.00 90.62 174 ILE A C 1
ATOM 1444 O O . ILE A 1 174 ? 16.413 -9.706 -12.175 1.00 90.62 174 ILE A O 1
ATOM 1448 N N . ARG A 1 175 ? 16.872 -10.429 -10.078 1.00 86.69 175 ARG A N 1
ATOM 1449 C CA . ARG A 1 175 ? 17.208 -9.105 -9.538 1.00 86.69 175 ARG A CA 1
ATOM 1450 C C . ARG A 1 175 ? 18.173 -8.368 -10.457 1.00 86.69 175 ARG A C 1
ATOM 1452 O O . ARG A 1 175 ? 19.079 -8.967 -11.037 1.00 86.69 175 ARG A O 1
ATOM 1459 N N . ASN A 1 176 ? 17.995 -7.057 -10.555 1.00 86.44 176 ASN A N 1
ATOM 1460 C CA . ASN A 1 176 ? 18.797 -6.158 -11.390 1.00 86.44 176 ASN A CA 1
ATOM 1461 C C . ASN A 1 176 ? 18.718 -6.370 -12.917 1.00 86.44 176 ASN A C 1
ATOM 1463 O O . ASN A 1 176 ? 19.202 -5.511 -13.641 1.00 86.44 176 ASN A O 1
ATOM 1467 N N . GLY A 1 177 ? 18.129 -7.450 -13.444 1.00 88.81 177 GLY A N 1
ATOM 1468 C CA . GLY A 1 177 ? 18.018 -7.645 -14.899 1.00 88.81 177 GLY A CA 1
ATOM 1469 C C . GLY A 1 177 ? 16.994 -6.703 -15.531 1.00 88.81 177 GLY A C 1
ATOM 1470 O O . GLY A 1 177 ? 15.993 -6.444 -14.890 1.00 88.81 177 GLY A O 1
ATOM 1471 N N . ASN A 1 178 ? 17.200 -6.222 -16.762 1.00 92.31 178 ASN A N 1
ATOM 1472 C CA . ASN A 1 178 ? 16.251 -5.323 -17.445 1.00 92.31 178 ASN A CA 1
ATOM 1473 C C . ASN A 1 178 ? 14.805 -5.873 -17.520 1.00 92.31 178 ASN A C 1
ATOM 1475 O O . ASN A 1 178 ? 14.561 -7.056 -17.270 1.00 92.31 178 ASN A O 1
ATOM 1479 N N . PHE A 1 179 ? 13.835 -5.023 -17.879 1.00 94.81 179 PHE A N 1
ATOM 1480 C CA . PHE A 1 179 ? 12.411 -5.376 -17.775 1.00 94.81 179 PHE A CA 1
ATOM 1481 C C . PHE A 1 179 ? 12.062 -6.646 -18.563 1.00 94.81 179 PHE A C 1
ATOM 1483 O O . PHE A 1 179 ? 11.446 -7.560 -18.015 1.00 94.81 179 PHE A O 1
ATOM 1490 N N . GLN A 1 180 ? 12.564 -6.756 -19.795 1.00 93.75 180 GLN A N 1
ATOM 1491 C CA . GLN A 1 180 ? 12.434 -7.960 -20.614 1.00 93.75 180 GLN A CA 1
ATOM 1492 C C . GLN A 1 180 ? 12.977 -9.207 -19.900 1.00 93.75 180 GLN A C 1
ATOM 1494 O O . GLN A 1 180 ? 12.258 -10.194 -19.756 1.00 93.75 180 GLN A O 1
ATOM 1499 N N . LYS A 1 181 ? 14.217 -9.169 -19.388 1.00 92.94 181 LYS A N 1
ATOM 1500 C CA . LYS A 1 181 ? 14.816 -10.301 -18.659 1.00 92.94 181 LYS A CA 1
ATOM 1501 C C . LYS A 1 181 ? 14.032 -10.667 -17.405 1.00 92.94 181 LYS A C 1
ATOM 1503 O O . LYS A 1 181 ? 13.970 -11.845 -17.066 1.00 92.94 181 LYS A O 1
ATOM 1508 N N . LYS A 1 182 ? 13.439 -9.696 -16.710 1.00 94.50 182 LYS A N 1
ATOM 1509 C CA . LYS A 1 182 ? 12.600 -9.969 -15.537 1.00 94.50 182 LYS A CA 1
ATOM 1510 C C . LYS A 1 182 ? 11.312 -10.679 -15.908 1.00 94.50 182 LYS A C 1
ATOM 1512 O O . LYS A 1 182 ? 10.928 -11.608 -15.205 1.00 94.50 182 LYS A O 1
ATOM 1517 N N . VAL A 1 183 ? 10.675 -10.301 -17.013 1.00 95.56 183 VAL A N 1
ATOM 1518 C CA . VAL A 1 183 ? 9.419 -10.921 -17.450 1.00 95.56 183 VAL A CA 1
ATOM 1519 C C . VAL A 1 183 ? 9.653 -12.289 -18.093 1.00 95.56 183 VAL A C 1
ATOM 1521 O O . VAL A 1 183 ? 9.023 -13.270 -17.691 1.00 95.56 183 VAL A O 1
ATOM 1524 N N . GLU A 1 184 ? 10.570 -12.370 -19.056 1.00 94.25 184 GLU A N 1
ATOM 1525 C CA . GLU A 1 184 ? 10.828 -13.570 -19.866 1.00 94.25 184 GLU A CA 1
ATOM 1526 C C . GLU A 1 184 ? 11.765 -14.568 -19.175 1.00 94.25 184 GLU A C 1
ATOM 1528 O O . GLU A 1 184 ? 11.630 -15.781 -19.348 1.00 94.25 184 GLU A O 1
ATOM 1533 N N . GLY A 1 185 ? 12.696 -14.077 -18.358 1.00 92.69 185 GLY A N 1
ATOM 1534 C CA . GLY A 1 185 ? 13.796 -14.872 -17.827 1.00 92.69 185 GLY A CA 1
ATOM 1535 C C . GLY A 1 185 ? 14.931 -15.058 -18.838 1.00 92.69 185 GLY A C 1
ATOM 1536 O O . GLY A 1 185 ? 15.038 -14.365 -19.846 1.00 92.69 185 GLY A O 1
ATOM 1537 N N . ALA A 1 186 ? 15.810 -16.016 -18.555 1.00 87.69 186 ALA A N 1
ATOM 1538 C CA . ALA A 1 186 ? 16.924 -16.411 -19.416 1.00 87.69 186 ALA A CA 1
ATOM 1539 C C . ALA A 1 186 ? 16.974 -17.944 -19.555 1.00 87.69 186 ALA A C 1
ATOM 1541 O O . ALA A 1 186 ? 17.985 -18.587 -19.261 1.00 87.69 186 ALA A O 1
ATOM 1542 N N . GLY A 1 187 ? 15.842 -18.528 -19.961 1.00 80.94 187 GLY A N 1
ATOM 1543 C CA . GLY A 1 187 ? 15.644 -19.972 -20.124 1.00 80.94 187 GLY A CA 1
ATOM 1544 C C . GLY A 1 187 ? 15.157 -20.685 -18.856 1.00 80.94 187 GLY A C 1
ATOM 1545 O O . GLY A 1 187 ? 14.944 -20.070 -17.814 1.00 80.94 187 GLY A O 1
ATOM 1546 N N . GLN A 1 188 ? 14.996 -22.013 -18.930 1.00 75.56 188 GLN A N 1
ATOM 1547 C CA . GLN A 1 188 ? 14.378 -22.817 -17.858 1.00 75.56 188 GLN A CA 1
ATOM 1548 C C . GLN A 1 188 ? 15.101 -22.722 -16.503 1.00 75.56 188 GLN A C 1
ATOM 1550 O O . GLN A 1 188 ? 14.460 -22.751 -15.457 1.00 75.56 188 GLN A O 1
ATOM 1555 N N . ALA A 1 189 ? 16.430 -22.578 -16.509 1.00 82.31 189 ALA A N 1
ATOM 1556 C CA . ALA A 1 189 ? 17.226 -22.447 -15.287 1.00 82.31 189 ALA A CA 1
ATOM 1557 C C . ALA A 1 189 ? 17.145 -21.046 -14.649 1.00 82.31 189 ALA A C 1
ATOM 1559 O O . ALA A 1 189 ? 17.538 -20.874 -13.495 1.00 82.31 189 ALA A O 1
ATOM 1560 N N . LYS A 1 190 ? 16.654 -20.045 -15.393 1.00 86.62 190 LYS A N 1
ATOM 1561 C CA . LYS A 1 190 ? 16.519 -18.653 -14.952 1.00 86.62 190 LYS A CA 1
ATOM 1562 C C . LYS A 1 190 ? 15.115 -18.130 -15.280 1.00 86.62 190 LYS A C 1
ATOM 1564 O O . LYS A 1 190 ? 14.981 -17.305 -16.183 1.00 86.62 190 LYS A O 1
ATOM 1569 N N . PRO A 1 191 ? 14.075 -18.638 -14.597 1.00 91.88 191 PRO A N 1
ATOM 1570 C CA . PRO A 1 191 ? 12.697 -18.225 -14.843 1.00 91.88 191 PRO A CA 1
ATOM 1571 C C . PRO A 1 191 ? 12.487 -16.719 -14.635 1.00 91.88 191 PRO A C 1
ATOM 1573 O O . PRO A 1 191 ? 13.075 -16.144 -13.723 1.00 91.88 191 PRO A O 1
ATOM 1576 N N . GLY A 1 192 ? 11.617 -16.112 -15.448 1.00 94.50 192 GLY A N 1
ATOM 1577 C CA . GLY A 1 192 ? 11.089 -14.758 -15.250 1.00 94.50 192 GLY A CA 1
ATOM 1578 C C . GLY A 1 192 ? 9.702 -14.747 -14.597 1.00 94.50 192 GLY A C 1
ATOM 1579 O O . GLY A 1 192 ? 9.146 -15.800 -14.269 1.00 94.50 192 GLY A O 1
ATOM 1580 N N . TYR A 1 193 ? 9.107 -13.564 -14.455 1.00 95.19 193 TYR A N 1
ATOM 1581 C CA . TYR A 1 193 ? 7.785 -13.337 -13.854 1.00 95.19 193 TYR A CA 1
ATOM 1582 C C . TYR A 1 193 ? 6.688 -14.196 -14.482 1.00 95.19 193 TYR A C 1
ATOM 1584 O O . TYR A 1 193 ? 5.819 -14.697 -13.773 1.00 95.19 193 TYR A O 1
ATOM 1592 N N . ARG A 1 194 ? 6.777 -14.455 -15.793 1.00 93.81 194 ARG A N 1
ATOM 1593 C CA . ARG A 1 194 ? 5.826 -15.291 -16.541 1.00 93.81 194 ARG A CA 1
ATOM 1594 C C . ARG A 1 194 ? 5.641 -16.695 -15.959 1.00 93.81 194 ARG A C 1
ATOM 1596 O O . ARG A 1 194 ? 4.589 -17.296 -16.122 1.00 93.81 194 ARG A O 1
ATOM 1603 N N . SER A 1 195 ? 6.651 -17.221 -15.273 1.00 86.81 195 SER A N 1
ATOM 1604 C CA . SER A 1 195 ? 6.588 -18.549 -14.649 1.00 86.81 195 SER A CA 1
ATOM 1605 C C . SER A 1 195 ? 5.984 -18.554 -13.236 1.00 86.81 195 SER A C 1
ATOM 1607 O O . SER A 1 195 ? 5.785 -19.624 -12.671 1.00 86.81 195 SER A O 1
ATOM 1609 N N . HIS A 1 196 ? 5.719 -17.382 -12.650 1.00 80.19 196 HIS A N 1
ATOM 1610 C CA . HIS A 1 196 ? 5.235 -17.215 -11.275 1.00 80.19 196 HIS A CA 1
ATOM 1611 C C . HIS A 1 196 ? 4.079 -16.200 -11.223 1.00 80.19 196 HIS A C 1
ATOM 1613 O O . HIS A 1 196 ? 4.081 -15.261 -10.433 1.00 80.19 196 HIS A O 1
ATOM 1619 N N . THR A 1 197 ? 3.066 -16.412 -12.063 1.00 78.94 197 THR A N 1
ATOM 1620 C CA . THR A 1 197 ? 1.875 -15.553 -12.203 1.00 78.94 197 THR A CA 1
ATOM 1621 C C . THR A 1 197 ? 0.778 -15.834 -11.172 1.00 78.94 197 THR A C 1
ATOM 1623 O O . THR A 1 197 ? -0.346 -15.361 -11.327 1.00 78.94 197 THR A O 1
ATOM 1626 N N . MET A 1 198 ? 1.080 -16.603 -10.115 1.00 86.62 198 MET A N 1
ATOM 1627 C CA . MET A 1 198 ? 0.122 -16.853 -9.034 1.00 86.62 198 MET A CA 1
ATOM 1628 C C . MET A 1 198 ? -0.284 -15.539 -8.360 1.00 86.62 198 MET A C 1
ATOM 1630 O O . MET A 1 198 ? -1.462 -15.368 -8.068 1.00 86.62 198 MET A O 1
ATOM 1634 N N . LEU A 1 199 ? 0.672 -14.631 -8.128 1.00 91.69 199 LEU A N 1
ATOM 1635 C CA . LEU A 1 199 ? 0.417 -13.308 -7.560 1.00 91.69 199 LEU A CA 1
ATOM 1636 C C . LEU A 1 199 ? -0.174 -12.376 -8.621 1.00 91.69 199 LEU A C 1
ATOM 1638 O O . LEU A 1 199 ? 0.454 -12.158 -9.660 1.00 91.69 199 LEU A O 1
ATOM 1642 N N . LEU A 1 200 ? -1.346 -11.802 -8.346 1.00 93.25 200 LEU A N 1
ATOM 1643 C CA . LEU A 1 200 ? -2.056 -10.910 -9.269 1.00 93.25 200 LEU A CA 1
ATOM 1644 C C . LEU A 1 200 ? -1.204 -9.674 -9.573 1.00 93.25 200 LEU A C 1
ATOM 1646 O O . LEU A 1 200 ? -0.953 -9.368 -10.737 1.00 93.25 200 LEU A O 1
ATOM 1650 N N . ILE A 1 201 ? -0.633 -9.060 -8.532 1.00 94.50 201 ILE A N 1
ATOM 1651 C CA . ILE A 1 201 ? 0.227 -7.872 -8.655 1.00 94.50 201 ILE A CA 1
ATOM 1652 C C . ILE A 1 201 ? 1.497 -8.094 -9.496 1.00 94.50 201 ILE A C 1
ATOM 1654 O O . ILE A 1 201 ? 2.119 -7.127 -9.939 1.00 94.50 201 ILE A O 1
ATOM 1658 N N . THR A 1 202 ? 1.931 -9.346 -9.671 1.00 94.31 202 THR A N 1
ATOM 1659 C CA . THR A 1 202 ? 3.064 -9.719 -10.535 1.00 94.31 202 THR A CA 1
ATOM 1660 C C . THR A 1 202 ? 2.577 -10.105 -11.926 1.00 94.31 202 THR A C 1
ATOM 1662 O O . THR A 1 202 ? 3.232 -9.771 -12.912 1.00 94.31 202 THR A O 1
ATOM 1665 N N . ARG A 1 203 ? 1.423 -10.775 -12.023 1.00 94.50 203 ARG A N 1
ATOM 1666 C CA . ARG A 1 203 ? 0.785 -11.133 -13.293 1.00 94.50 203 ARG A CA 1
ATOM 1667 C C . ARG A 1 203 ? 0.459 -9.897 -14.130 1.00 94.50 203 ARG A C 1
ATOM 1669 O O . ARG A 1 203 ? 0.766 -9.892 -15.316 1.00 94.50 203 ARG A O 1
ATOM 1676 N N . GLU A 1 204 ? -0.014 -8.826 -13.501 1.00 94.69 204 GLU A N 1
ATOM 1677 C CA . GLU A 1 204 ? -0.250 -7.524 -14.144 1.00 94.69 204 GLU A CA 1
ATOM 1678 C C . GLU A 1 204 ? 0.993 -6.976 -14.865 1.00 94.69 204 GLU A C 1
ATOM 1680 O O . GLU A 1 204 ? 0.883 -6.340 -15.909 1.00 94.69 204 GLU A O 1
ATOM 1685 N N . LEU A 1 205 ? 2.202 -7.252 -14.359 1.00 96.69 205 LEU A N 1
ATOM 1686 C CA . LEU A 1 205 ? 3.447 -6.830 -15.013 1.00 96.69 205 LEU A CA 1
ATOM 1687 C C . LEU A 1 205 ? 3.737 -7.641 -16.280 1.00 96.69 205 LEU A C 1
ATOM 1689 O O . LEU A 1 205 ? 4.321 -7.118 -17.229 1.00 96.69 205 LEU A O 1
ATOM 1693 N N . VAL A 1 206 ? 3.347 -8.918 -16.290 1.00 96.50 206 VAL A N 1
ATOM 1694 C CA . VAL A 1 206 ? 3.455 -9.789 -17.467 1.00 96.50 206 VAL A CA 1
ATOM 1695 C C . VAL A 1 206 ? 2.459 -9.337 -18.533 1.00 96.50 206 VAL A C 1
ATOM 1697 O O . VAL A 1 206 ? 2.848 -9.169 -19.685 1.00 96.50 206 VAL A O 1
ATOM 1700 N N . GLU A 1 207 ? 1.214 -9.073 -18.136 1.00 95.75 207 GLU A N 1
ATOM 1701 C CA . GLU A 1 207 ? 0.156 -8.554 -19.014 1.00 95.75 207 GLU A CA 1
ATOM 1702 C C . GLU A 1 207 ? 0.532 -7.179 -19.593 1.00 95.75 207 GLU A C 1
ATOM 1704 O O . GLU A 1 207 ? 0.390 -6.942 -20.794 1.00 95.75 207 GLU A O 1
ATOM 1709 N N . HIS A 1 208 ? 1.097 -6.288 -18.768 1.00 96.25 208 HIS A N 1
ATOM 1710 C CA . HIS A 1 208 ? 1.645 -5.009 -19.226 1.00 96.25 208 HIS A CA 1
ATOM 1711 C C . HIS A 1 208 ? 2.737 -5.216 -20.275 1.00 96.25 208 HIS A C 1
ATOM 1713 O O . HIS A 1 208 ? 2.687 -4.590 -21.329 1.00 96.25 208 HIS A O 1
ATOM 1719 N N . TYR A 1 209 ? 3.703 -6.103 -20.0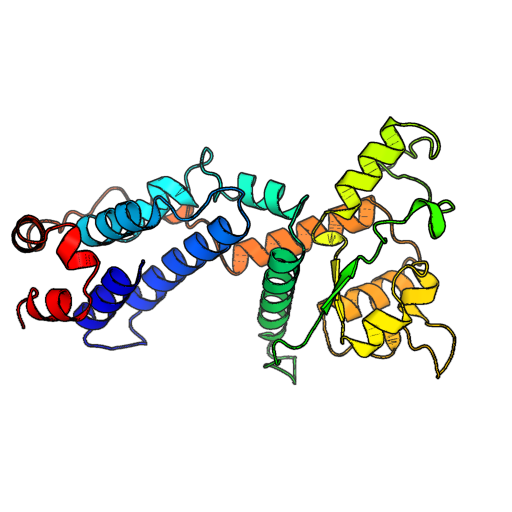17 1.00 96.50 209 TYR A N 1
ATOM 1720 C CA . TYR A 1 209 ? 4.814 -6.362 -20.936 1.00 96.50 209 TYR A CA 1
ATOM 1721 C C . TYR A 1 209 ? 4.349 -6.868 -22.308 1.00 96.50 209 TYR A C 1
ATOM 1723 O O . TYR A 1 209 ? 4.909 -6.468 -23.326 1.00 96.50 209 TYR A O 1
ATOM 1731 N N . GLU A 1 210 ? 3.310 -7.705 -22.349 1.00 95.25 210 GLU A N 1
ATOM 1732 C CA . GLU A 1 210 ? 2.724 -8.219 -23.596 1.00 95.25 210 GLU A CA 1
ATOM 1733 C C . GLU A 1 210 ? 2.122 -7.119 -24.470 1.00 95.25 210 GLU A C 1
ATOM 1735 O O . GLU A 1 210 ? 2.192 -7.190 -25.695 1.00 95.25 210 GLU A O 1
ATOM 1740 N N . GLN A 1 211 ? 1.549 -6.092 -23.846 1.00 94.88 211 GLN A N 1
ATOM 1741 C CA . GLN A 1 211 ? 0.970 -4.954 -24.556 1.00 94.88 211 GLN A CA 1
ATOM 1742 C C . GLN A 1 211 ? 2.024 -3.891 -24.874 1.00 94.88 211 GLN A C 1
ATOM 1744 O O . GLN A 1 211 ? 1.997 -3.268 -25.936 1.00 94.88 211 GLN A O 1
ATOM 1749 N N . LYS A 1 212 ? 2.931 -3.648 -23.924 1.00 93.62 212 LYS A N 1
ATOM 1750 C CA . LYS A 1 212 ? 3.939 -2.590 -23.946 1.00 93.62 212 LYS A CA 1
ATOM 1751 C C . LYS A 1 212 ? 5.221 -3.083 -23.261 1.00 93.62 212 LYS A C 1
ATOM 1753 O O . LYS A 1 212 ? 5.335 -2.994 -22.037 1.00 93.62 212 LYS A O 1
ATOM 1758 N N . PRO A 1 213 ? 6.239 -3.525 -24.020 1.00 92.75 213 PRO A N 1
ATOM 1759 C CA . PRO A 1 213 ? 7.466 -4.110 -23.470 1.00 92.75 213 PRO A CA 1
ATOM 1760 C C . PRO A 1 213 ? 8.448 -3.059 -22.910 1.00 92.75 213 PRO A C 1
ATOM 1762 O O . PRO A 1 213 ? 9.663 -3.193 -23.026 1.00 92.75 213 PRO A O 1
ATOM 1765 N N . VAL A 1 214 ? 7.932 -1.990 -22.298 1.00 91.94 214 VAL A N 1
ATOM 1766 C CA . VAL A 1 214 ? 8.695 -0.885 -21.706 1.00 91.94 214 VAL A CA 1
ATOM 1767 C C . VAL A 1 214 ? 8.187 -0.634 -20.291 1.00 91.94 214 VAL A C 1
ATOM 1769 O O . VAL A 1 214 ? 6.980 -0.578 -20.060 1.00 91.94 214 VAL A O 1
ATOM 1772 N N . TRP A 1 215 ? 9.117 -0.439 -19.356 1.00 95.69 215 TRP A N 1
ATOM 1773 C CA . TRP A 1 215 ? 8.833 -0.016 -17.987 1.00 95.69 215 TRP A CA 1
ATOM 1774 C C . TRP A 1 215 ? 9.649 1.235 -17.666 1.00 95.69 215 TRP A C 1
ATOM 1776 O O . TRP A 1 215 ? 10.879 1.179 -17.636 1.00 95.69 215 TRP A O 1
ATOM 1786 N N . ASN A 1 216 ? 8.961 2.357 -17.469 1.00 94.69 216 ASN A N 1
ATOM 1787 C CA . ASN A 1 216 ? 9.528 3.684 -17.232 1.00 94.69 216 ASN A CA 1
ATOM 1788 C C . ASN A 1 216 ? 8.728 4.410 -16.133 1.00 94.69 216 ASN A C 1
ATOM 1790 O O . ASN A 1 216 ? 7.808 3.847 -15.535 1.00 94.69 216 ASN A O 1
ATOM 1794 N N . GLU A 1 217 ? 9.066 5.668 -15.874 1.00 96.12 217 GLU A N 1
ATOM 1795 C CA . GLU A 1 217 ? 8.460 6.476 -14.820 1.00 96.12 217 GLU A CA 1
ATOM 1796 C C . GLU A 1 217 ? 6.964 6.735 -15.040 1.00 96.12 217 GLU A C 1
ATOM 1798 O O . GLU A 1 217 ? 6.210 6.749 -14.068 1.00 96.12 217 GLU A O 1
ATOM 1803 N N . GLU A 1 218 ? 6.503 6.869 -16.290 1.00 94.38 218 GLU A N 1
ATOM 1804 C CA . GLU A 1 218 ? 5.072 7.027 -16.591 1.00 94.38 218 GLU A CA 1
ATOM 1805 C C . GLU A 1 218 ? 4.262 5.822 -16.086 1.00 94.38 218 GLU A C 1
ATOM 1807 O O . GLU A 1 218 ? 3.223 5.990 -15.443 1.00 94.38 218 GLU A O 1
ATOM 1812 N N . TYR A 1 219 ? 4.746 4.599 -16.330 1.00 95.69 219 TYR A N 1
ATOM 1813 C CA . TYR A 1 219 ? 4.067 3.378 -15.881 1.00 95.69 219 TYR A CA 1
ATOM 1814 C C . TYR A 1 219 ? 4.200 3.144 -14.379 1.00 95.69 2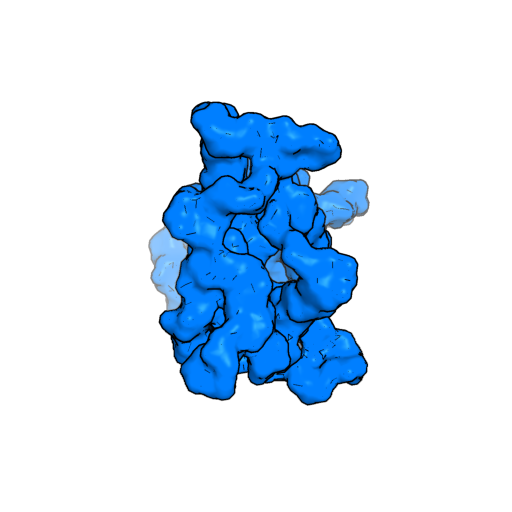19 TYR A C 1
ATOM 1816 O O . TYR A 1 219 ? 3.251 2.664 -13.757 1.00 95.69 219 TYR A O 1
ATOM 1824 N N . ILE A 1 220 ? 5.326 3.543 -13.780 1.00 97.38 220 ILE A N 1
ATOM 1825 C CA . ILE A 1 220 ? 5.497 3.520 -12.324 1.00 97.38 220 ILE A CA 1
ATOM 1826 C C . ILE A 1 220 ? 4.461 4.429 -11.658 1.00 97.38 220 ILE A C 1
ATOM 1828 O O . ILE A 1 220 ? 3.749 3.975 -10.766 1.00 97.38 220 ILE A O 1
ATOM 1832 N N . LEU A 1 221 ? 4.325 5.674 -12.121 1.00 96.81 221 LEU A N 1
ATOM 1833 C CA . LEU A 1 221 ? 3.371 6.644 -11.576 1.00 96.81 221 LEU A CA 1
ATOM 1834 C C . LEU A 1 221 ? 1.916 6.226 -11.815 1.00 96.81 221 LEU A C 1
ATOM 1836 O O . LEU A 1 221 ? 1.066 6.400 -10.941 1.00 96.81 221 LEU A O 1
ATOM 1840 N N . LYS A 1 222 ? 1.619 5.636 -12.979 1.00 96.62 222 LYS A N 1
ATOM 1841 C CA . LYS A 1 222 ? 0.291 5.077 -13.255 1.00 96.62 222 LYS A CA 1
ATOM 1842 C C . LYS A 1 222 ? -0.052 3.966 -12.258 1.00 96.62 222 LYS A C 1
ATOM 1844 O O . LYS A 1 222 ? -1.118 4.010 -11.648 1.00 96.62 222 LYS A O 1
ATOM 1849 N N . ARG A 1 223 ? 0.859 3.009 -12.062 1.00 97.88 223 ARG A N 1
ATOM 1850 C CA . ARG A 1 223 ? 0.656 1.891 -11.133 1.00 97.88 223 ARG A CA 1
ATOM 1851 C C . ARG A 1 223 ? 0.619 2.349 -9.675 1.00 97.88 223 ARG A C 1
ATOM 1853 O O . ARG A 1 223 ? -0.146 1.804 -8.891 1.00 97.88 223 ARG A O 1
ATOM 1860 N N . GLU A 1 224 ? 1.404 3.359 -9.302 1.00 98.19 224 GLU A N 1
ATOM 1861 C CA . GLU A 1 224 ? 1.330 3.993 -7.978 1.00 98.19 224 GLU A CA 1
ATOM 1862 C C . GLU A 1 224 ? -0.078 4.512 -7.695 1.00 98.19 224 GLU A C 1
ATOM 1864 O O . GLU A 1 224 ? -0.620 4.237 -6.628 1.00 98.19 224 GLU A O 1
ATOM 1869 N N . LYS A 1 225 ? -0.695 5.199 -8.664 1.00 98.12 225 LYS A N 1
ATOM 1870 C CA . LYS A 1 225 ? -2.070 5.683 -8.531 1.00 98.12 225 LYS A CA 1
ATOM 1871 C C . LYS A 1 225 ? -3.060 4.530 -8.329 1.00 98.12 225 LYS A C 1
ATOM 1873 O O . LYS A 1 225 ? -3.884 4.601 -7.428 1.00 98.12 225 LYS A O 1
ATOM 1878 N N . GLU A 1 226 ? -2.961 3.468 -9.125 1.00 98.06 226 GLU A N 1
ATOM 1879 C CA . GLU A 1 226 ? -3.839 2.293 -8.999 1.00 98.06 226 GLU A CA 1
ATOM 1880 C C . GLU A 1 226 ? -3.704 1.621 -7.618 1.00 98.06 226 GLU A C 1
ATOM 1882 O O . GLU A 1 226 ? -4.699 1.252 -6.999 1.00 98.06 226 GLU A O 1
ATOM 1887 N N . LEU A 1 227 ? -2.476 1.505 -7.102 1.00 98.44 227 LEU A N 1
ATOM 1888 C CA . LEU A 1 227 ? -2.213 0.962 -5.765 1.00 98.44 227 LEU A CA 1
ATOM 1889 C C . LEU A 1 227 ? -2.686 1.896 -4.646 1.00 98.44 227 LEU A C 1
ATOM 1891 O O . LEU A 1 227 ? -3.152 1.416 -3.616 1.00 98.44 227 LEU A O 1
ATOM 1895 N N . TYR A 1 228 ? -2.573 3.210 -4.834 1.00 98.50 228 TYR A N 1
ATOM 1896 C CA . TYR A 1 228 ? -3.120 4.206 -3.917 1.00 98.50 228 TYR A CA 1
ATOM 1897 C C . TYR A 1 228 ? -4.650 4.117 -3.848 1.00 98.50 228 TYR A C 1
ATOM 1899 O O . TYR A 1 228 ? -5.210 4.096 -2.755 1.00 98.50 228 TYR A O 1
ATOM 1907 N N . ASP A 1 229 ? -5.321 3.979 -4.992 1.00 98.19 229 ASP A N 1
ATOM 1908 C CA . ASP A 1 229 ? -6.777 3.836 -5.044 1.00 98.19 229 ASP A CA 1
ATOM 1909 C C . ASP A 1 229 ? -7.238 2.558 -4.313 1.00 98.19 229 ASP A C 1
ATOM 1911 O O . ASP A 1 229 ? -8.244 2.579 -3.606 1.00 98.19 229 ASP A O 1
ATOM 1915 N N . ASP A 1 230 ? -6.496 1.450 -4.421 1.00 98.06 230 ASP A N 1
ATOM 1916 C CA . ASP A 1 230 ? -6.773 0.238 -3.637 1.00 98.06 230 ASP A CA 1
ATOM 1917 C C . ASP A 1 230 ? -6.452 0.413 -2.149 1.00 98.06 230 ASP A C 1
ATOM 1919 O O . ASP A 1 230 ? -7.226 -0.034 -1.304 1.00 98.06 230 ASP A O 1
ATOM 1923 N N . PHE A 1 231 ? -5.363 1.108 -1.807 1.00 98.44 231 PHE A N 1
ATOM 1924 C CA . PHE A 1 231 ? -5.027 1.431 -0.420 1.00 98.44 231 PHE A CA 1
ATOM 1925 C C . PHE A 1 231 ? -6.178 2.173 0.268 1.00 98.44 231 PHE A C 1
ATOM 1927 O O . PHE A 1 231 ? -6.563 1.797 1.373 1.00 98.44 231 PHE A O 1
ATOM 1934 N N . LEU A 1 232 ? -6.758 3.186 -0.385 1.00 97.94 232 LEU A N 1
ATOM 1935 C CA . LEU A 1 232 ? -7.863 3.963 0.182 1.00 97.94 232 LEU A CA 1
ATOM 1936 C C . LEU A 1 232 ? -9.139 3.142 0.390 1.00 97.94 232 LEU A C 1
ATOM 1938 O O . LEU A 1 232 ? -9.892 3.431 1.313 1.00 97.94 232 LEU A O 1
ATOM 1942 N N . LYS A 1 233 ? -9.382 2.110 -0.427 1.00 96.94 233 LYS A N 1
ATOM 1943 C CA . LYS A 1 233 ? -10.525 1.198 -0.238 1.00 96.94 233 LYS A CA 1
ATOM 1944 C C . LYS A 1 233 ? -10.326 0.260 0.948 1.00 96.94 233 LYS A C 1
ATOM 1946 O O . LYS A 1 233 ? -11.302 -0.128 1.580 1.00 96.94 233 LYS A O 1
ATOM 1951 N N . ILE A 1 234 ? -9.084 -0.150 1.209 1.00 97.25 234 ILE A N 1
ATOM 1952 C CA . ILE A 1 234 ? -8.757 -1.052 2.321 1.00 97.25 234 ILE A CA 1
ATOM 1953 C C . ILE A 1 234 ? -8.709 -0.265 3.637 1.00 97.25 234 ILE A C 1
ATOM 1955 O O . ILE A 1 234 ? -9.235 -0.724 4.645 1.00 97.25 234 ILE A O 1
ATOM 1959 N N . TRP A 1 235 ? -8.104 0.923 3.618 1.00 98.25 235 TRP A N 1
ATOM 1960 C CA . TRP A 1 235 ? -7.885 1.767 4.791 1.00 98.25 235 TRP A CA 1
ATOM 1961 C C . TRP A 1 235 ? -8.313 3.208 4.494 1.00 98.25 235 TRP A C 1
ATOM 1963 O O . TRP A 1 235 ? -7.453 4.043 4.202 1.00 98.25 235 TRP A O 1
ATOM 1973 N N . PRO A 1 236 ? -9.615 3.535 4.539 1.00 97.75 236 PRO A N 1
ATOM 1974 C CA . PRO A 1 236 ? -10.120 4.867 4.203 1.00 97.75 236 PRO A CA 1
ATOM 1975 C C . PRO A 1 236 ? -9.797 5.910 5.282 1.00 97.75 236 PRO A C 1
ATOM 1977 O O . PRO A 1 236 ? -9.388 5.580 6.398 1.00 97.75 236 PRO A O 1
ATOM 1980 N N . SER A 1 237 ? -9.947 7.190 4.939 1.00 97.19 237 SER A N 1
ATOM 1981 C CA . SER A 1 237 ? -9.802 8.303 5.886 1.00 97.19 237 SER A CA 1
ATOM 1982 C C . SER A 1 237 ? -11.060 8.541 6.724 1.00 97.19 237 SER A C 1
ATOM 1984 O O . SER A 1 237 ? -10.978 9.238 7.734 1.00 97.19 237 SER A O 1
ATOM 1986 N N . PHE A 1 238 ? -12.201 7.966 6.323 1.00 97.12 238 PHE A N 1
ATOM 1987 C CA . PHE A 1 238 ? -13.513 8.172 6.948 1.00 97.12 238 PHE A CA 1
ATOM 1988 C C . PHE A 1 238 ? -13.906 9.661 7.036 1.00 97.12 238 PHE A C 1
ATOM 1990 O O . PHE A 1 238 ? -14.650 10.081 7.922 1.00 97.12 238 PHE A O 1
ATOM 1997 N N . ALA A 1 239 ? -13.373 10.498 6.138 1.00 93.81 239 ALA A N 1
ATOM 1998 C CA . ALA A 1 239 ? -13.589 11.943 6.158 1.00 93.81 239 ALA A CA 1
ATOM 1999 C C . ALA A 1 239 ? -15.065 12.317 5.935 1.00 93.81 239 ALA A C 1
ATOM 2001 O O . ALA A 1 239 ? -15.544 13.310 6.483 1.00 93.81 239 ALA A O 1
ATOM 2002 N N . GLU A 1 240 ? -15.788 11.492 5.182 1.00 92.19 240 GLU A N 1
ATOM 2003 C CA . GLU A 1 240 ? -17.222 11.580 4.928 1.00 92.19 240 GLU A CA 1
ATOM 2004 C C . GLU A 1 240 ? -18.073 11.521 6.208 1.00 92.19 240 GLU A C 1
ATOM 2006 O O . GLU A 1 240 ? -19.113 12.174 6.289 1.00 92.19 240 GLU A O 1
ATOM 2011 N N . GLU A 1 241 ? -17.605 10.837 7.254 1.00 91.00 241 GLU A N 1
ATOM 2012 C CA . GLU A 1 241 ? -18.332 10.722 8.525 1.00 91.00 241 GLU A CA 1
ATOM 2013 C C . GLU A 1 241 ? -18.317 12.028 9.329 1.00 91.00 241 GLU A C 1
ATOM 2015 O O . GLU A 1 241 ? -19.172 12.265 10.184 1.00 91.00 241 GLU A O 1
ATOM 2020 N N . ILE A 1 242 ? -17.350 12.909 9.057 1.00 82.56 242 ILE A N 1
ATOM 2021 C CA . ILE A 1 242 ? -17.231 14.198 9.745 1.00 82.56 242 ILE A CA 1
ATOM 2022 C C . ILE A 1 242 ? -18.165 15.244 9.131 1.00 82.56 242 ILE A C 1
ATOM 2024 O O . ILE A 1 242 ? -18.622 16.138 9.845 1.00 82.56 242 ILE A O 1
ATOM 2028 N N . SER A 1 243 ? -18.496 15.123 7.843 1.00 63.47 243 SER A N 1
ATOM 2029 C CA . SER A 1 243 ? -19.465 16.005 7.179 1.00 63.47 243 SER A CA 1
ATOM 2030 C C . SER A 1 243 ? -20.907 15.806 7.655 1.00 63.47 243 SER A C 1
ATOM 2032 O O . SER A 1 243 ? -21.664 16.775 7.654 1.00 63.47 243 SER A O 1
ATOM 2034 N N . ASP A 1 244 ? -21.267 14.605 8.118 1.00 54.62 244 ASP A N 1
ATOM 2035 C CA . ASP A 1 244 ? -22.652 14.249 8.472 1.00 54.62 244 ASP A CA 1
ATOM 2036 C C . ASP A 1 244 ? -22.954 14.324 9.991 1.00 54.62 244 ASP A C 1
ATOM 2038 O O . ASP A 1 244 ? -24.093 14.148 10.423 1.00 54.62 244 ASP A O 1
ATOM 2042 N N . GLY A 1 245 ? -21.952 14.621 10.829 1.00 46.66 245 GLY A N 1
ATOM 2043 C CA . GLY A 1 245 ? -21.960 14.326 12.270 1.00 46.66 245 GLY A CA 1
ATOM 2044 C C . GLY A 1 245 ? -22.212 15.475 13.258 1.00 46.66 245 GLY A C 1
ATOM 2045 O O . GLY A 1 245 ? -21.685 15.426 14.374 1.00 46.66 245 GLY A O 1
ATOM 2046 N N . SER A 1 246 ? -22.996 16.510 12.931 1.00 37.94 246 SER A N 1
ATOM 2047 C CA . SER A 1 246 ? -23.482 17.449 13.961 1.00 37.94 246 SER A CA 1
ATOM 2048 C C . SER A 1 246 ? -24.693 16.859 14.700 1.00 37.94 246 SER A C 1
ATOM 2050 O O . SER A 1 246 ? -25.825 17.193 14.358 1.00 37.94 246 SER A O 1
ATOM 2052 N N . ASN A 1 247 ? -24.452 15.953 15.657 1.00 42.72 247 ASN A N 1
ATOM 2053 C CA . ASN A 1 247 ? -25.252 15.662 16.868 1.00 42.72 247 ASN A CA 1
ATOM 2054 C C . ASN A 1 247 ? -25.137 14.181 17.262 1.00 42.72 247 ASN A C 1
ATOM 2056 O O . ASN A 1 247 ? -25.739 13.327 16.620 1.00 42.72 247 ASN A O 1
ATOM 2060 N N . ASN A 1 248 ? -24.453 13.887 18.369 1.00 39.81 248 ASN A N 1
ATOM 2061 C CA . ASN A 1 248 ? -25.070 13.198 19.507 1.00 39.81 248 ASN A CA 1
ATOM 2062 C C . ASN A 1 248 ? -24.100 13.120 20.685 1.00 39.81 248 ASN A C 1
ATOM 2064 O O . ASN A 1 248 ? -22.899 12.919 20.526 1.00 39.81 248 ASN A O 1
ATOM 2068 N N . ASN A 1 249 ? -24.659 13.362 21.866 1.00 45.06 249 ASN A N 1
ATOM 2069 C CA . ASN A 1 249 ? -23.963 13.632 23.109 1.00 45.06 249 ASN A CA 1
ATOM 2070 C C . ASN A 1 249 ? -24.389 12.569 24.128 1.00 45.06 249 ASN A C 1
ATOM 2072 O O . ASN A 1 249 ? -25.411 12.740 24.781 1.00 45.06 249 ASN A O 1
ATOM 2076 N N . ASP A 1 250 ? -23.611 11.493 24.242 1.00 45.59 250 ASP A N 1
ATOM 2077 C CA . ASP A 1 250 ? -23.740 10.470 25.289 1.00 45.59 250 ASP A CA 1
ATOM 2078 C C . ASP A 1 250 ? -22.374 10.292 25.984 1.00 45.59 250 ASP A C 1
ATOM 2080 O O . ASP A 1 250 ? -21.741 9.243 25.895 1.00 45.59 250 ASP A O 1
ATOM 2084 N N . SER A 1 251 ? -21.863 11.344 26.647 1.00 50.19 251 SER A N 1
ATOM 2085 C CA . SER A 1 251 ? -20.576 11.287 27.380 1.00 50.19 251 SER A CA 1
ATOM 2086 C C . SER A 1 251 ? -20.713 11.064 28.892 1.00 50.19 251 SER A C 1
ATOM 2088 O O . SER A 1 251 ? -19.714 10.894 29.581 1.00 50.19 251 SER A O 1
ATOM 2090 N N . HIS A 1 252 ? -21.924 11.024 29.451 1.00 46.16 252 HIS A N 1
ATOM 2091 C CA . HIS A 1 252 ? -22.074 11.296 30.886 1.00 46.16 252 HIS A CA 1
ATOM 2092 C C . HIS A 1 252 ? -21.858 10.101 31.841 1.00 46.16 252 HIS A C 1
ATOM 2094 O O . HIS A 1 252 ? -21.928 10.293 33.052 1.00 46.16 252 HIS A O 1
ATOM 2100 N N . LEU A 1 253 ? -21.600 8.883 31.340 1.00 44.59 253 LEU A N 1
ATOM 2101 C CA . LEU A 1 253 ? -21.436 7.678 32.180 1.00 44.59 253 LEU A CA 1
ATOM 2102 C C . LEU A 1 253 ? -19.973 7.218 32.345 1.00 44.59 253 LEU A C 1
ATOM 2104 O O . LEU A 1 253 ? -19.657 6.499 33.289 1.00 44.59 253 LEU A O 1
ATOM 2108 N N . TRP A 1 254 ? -19.080 7.613 31.433 1.00 50.59 254 TRP A N 1
ATOM 2109 C CA . TRP A 1 254 ? -17.678 7.166 31.428 1.00 50.59 254 TRP A CA 1
ATOM 2110 C C . TRP A 1 254 ? -16.716 8.168 32.072 1.00 50.59 254 TRP A C 1
ATOM 2112 O O . TRP A 1 254 ? -15.637 7.760 32.502 1.00 50.59 254 TRP A O 1
ATOM 2122 N N . ASP A 1 255 ? -17.109 9.440 32.187 1.00 51.00 255 ASP A N 1
ATOM 2123 C CA . ASP A 1 255 ? -16.290 10.485 32.813 1.00 51.00 255 ASP A CA 1
ATOM 2124 C C . ASP A 1 255 ? -15.987 10.163 34.293 1.00 51.00 255 ASP A C 1
ATOM 2126 O O . ASP A 1 255 ? -14.834 10.247 34.713 1.00 51.00 255 ASP A O 1
ATOM 2130 N N . ASP A 1 256 ? -16.961 9.634 35.044 1.00 54.28 256 ASP A N 1
ATOM 2131 C CA . ASP A 1 256 ? -16.786 9.287 36.466 1.00 54.28 256 ASP A CA 1
ATOM 2132 C C . ASP A 1 256 ? -15.893 8.048 36.704 1.00 54.28 256 ASP A C 1
ATOM 2134 O O . ASP A 1 256 ? -15.287 7.905 37.766 1.00 54.28 256 ASP A O 1
ATOM 2138 N N . ILE A 1 257 ? -15.790 7.137 35.727 1.00 56.84 257 ILE A N 1
ATOM 2139 C CA . ILE A 1 257 ? -14.954 5.923 35.832 1.00 56.84 257 ILE A CA 1
ATOM 2140 C C . ILE A 1 257 ? -13.494 6.237 35.471 1.00 56.84 257 ILE A C 1
ATOM 2142 O O . ILE A 1 257 ? -12.568 5.635 36.020 1.00 56.84 257 ILE A O 1
ATOM 2146 N N . LEU A 1 258 ? -13.273 7.172 34.543 1.00 56.09 258 LEU A N 1
ATOM 2147 C CA . LEU A 1 258 ? -11.954 7.458 33.976 1.00 56.09 258 LEU A CA 1
ATOM 2148 C C . LEU A 1 258 ? -11.129 8.449 34.805 1.00 56.09 258 LEU A C 1
ATOM 2150 O O . LEU A 1 258 ? -9.901 8.360 34.771 1.00 56.09 258 LEU A O 1
ATOM 2154 N N . ASP A 1 259 ? -11.763 9.310 35.606 1.00 61.91 259 ASP A N 1
ATOM 2155 C CA . ASP A 1 259 ? -11.067 10.233 36.519 1.00 61.91 259 ASP A CA 1
ATOM 2156 C C . ASP A 1 259 ? -10.276 9.509 37.636 1.00 61.91 259 ASP A C 1
ATOM 2158 O O . ASP A 1 259 ? -9.448 10.115 38.318 1.00 61.91 259 ASP A O 1
ATOM 2162 N N . GLY A 1 260 ? -10.469 8.192 37.797 1.00 56.84 260 GLY A N 1
ATOM 2163 C CA . GLY A 1 260 ? -9.750 7.348 38.758 1.00 56.84 260 GLY A CA 1
ATOM 2164 C C . GLY A 1 260 ? -8.583 6.517 38.202 1.00 56.84 260 GLY A C 1
ATOM 2165 O O . GLY A 1 260 ? -7.937 5.811 38.980 1.00 56.84 260 GLY A O 1
ATOM 2166 N N . ILE A 1 261 ? -8.301 6.541 36.892 1.00 61.69 261 ILE A N 1
ATOM 2167 C CA . ILE A 1 261 ? -7.302 5.648 36.268 1.00 61.69 261 ILE A CA 1
ATOM 2168 C C . ILE A 1 261 ? -6.013 6.424 35.954 1.00 61.69 261 ILE A C 1
ATOM 2170 O O . ILE A 1 261 ? -5.986 7.253 35.047 1.00 61.69 261 ILE A O 1
ATOM 2174 N N . SER A 1 262 ? -4.924 6.141 36.682 1.00 66.12 262 SER A N 1
ATOM 2175 C CA . SER A 1 262 ? -3.618 6.780 36.443 1.00 66.12 262 SER A CA 1
ATOM 2176 C C . SER A 1 262 ? -2.939 6.277 35.161 1.00 66.12 262 SER A C 1
ATOM 2178 O O . SER A 1 262 ? -3.196 5.163 34.696 1.00 66.12 262 SER A O 1
ATOM 2180 N N . GLU A 1 263 ? -2.014 7.069 34.605 1.00 60.31 263 GLU A N 1
ATOM 2181 C CA . GLU A 1 263 ? -1.210 6.668 33.439 1.00 60.31 263 GLU A CA 1
ATOM 2182 C C . GLU A 1 263 ? -0.419 5.369 33.684 1.00 60.31 263 GLU A C 1
ATOM 2184 O O . GLU A 1 263 ? -0.240 4.578 32.756 1.00 60.31 263 GLU A O 1
ATOM 2189 N N . GLU A 1 264 ? -0.007 5.079 34.928 1.00 63.50 264 GLU A N 1
ATOM 2190 C CA . GLU A 1 264 ? 0.651 3.806 35.252 1.00 63.50 264 GLU A CA 1
ATOM 2191 C C . GLU A 1 264 ? -0.296 2.600 35.171 1.00 63.50 264 GLU A C 1
ATOM 2193 O O . GLU A 1 264 ? 0.144 1.494 34.853 1.00 63.50 264 GLU A O 1
ATOM 2198 N N . ALA A 1 265 ? -1.596 2.781 35.427 1.00 60.75 265 ALA A N 1
ATOM 2199 C CA . ALA A 1 265 ? -2.576 1.698 35.346 1.00 60.75 265 ALA A CA 1
ATOM 2200 C C . ALA A 1 265 ? -2.839 1.255 33.894 1.00 60.75 265 ALA A C 1
ATOM 2202 O O . ALA A 1 265 ? -3.138 0.087 33.653 1.00 60.75 265 ALA A O 1
ATOM 2203 N N . LEU A 1 266 ? -2.641 2.145 32.915 1.00 62.66 266 LEU A N 1
ATOM 2204 C CA . LEU A 1 266 ? -2.719 1.830 31.480 1.00 62.66 266 LEU A CA 1
ATOM 2205 C C . LEU A 1 266 ? -1.531 0.992 30.971 1.00 62.66 266 LEU A C 1
ATOM 2207 O O . LEU A 1 266 ? -1.588 0.449 29.863 1.00 62.66 266 LEU A O 1
ATOM 2211 N N . ALA A 1 267 ? -0.458 0.871 31.758 1.00 66.25 267 ALA A N 1
ATOM 2212 C CA . ALA A 1 267 ? 0.689 0.016 31.454 1.00 66.25 267 ALA A CA 1
ATOM 2213 C C . ALA A 1 267 ? 0.526 -1.428 31.972 1.00 66.25 267 ALA A C 1
ATOM 2215 O O . ALA A 1 267 ? 1.306 -2.298 31.581 1.00 66.25 267 ALA A O 1
ATOM 2216 N N . ASP A 1 268 ? -0.482 -1.694 32.815 1.00 67.56 268 ASP A N 1
ATOM 2217 C CA . ASP A 1 268 ? -0.776 -3.009 33.397 1.00 67.56 268 ASP A CA 1
ATOM 2218 C C . ASP A 1 268 ? -2.191 -3.486 32.995 1.00 67.56 268 ASP A C 1
ATOM 2220 O O . ASP A 1 268 ? -3.189 -3.115 33.626 1.00 67.56 268 ASP A O 1
ATOM 2224 N N . PRO A 1 269 ? -2.300 -4.355 31.969 1.00 58.00 269 PRO A N 1
ATOM 2225 C CA . PRO A 1 269 ? -3.581 -4.827 31.444 1.00 58.00 269 PRO A CA 1
ATOM 2226 C C . PRO A 1 269 ? -4.461 -5.524 32.491 1.00 58.00 269 PRO A C 1
ATOM 2228 O O . PRO A 1 269 ? -5.685 -5.493 32.389 1.00 58.00 269 PRO A O 1
ATOM 2231 N N . VAL A 1 270 ? -3.856 -6.164 33.499 1.00 62.34 270 VAL A N 1
ATOM 2232 C CA . VAL A 1 270 ? -4.580 -6.963 34.500 1.00 62.34 270 VAL A CA 1
ATOM 2233 C C . VAL A 1 270 ? -5.243 -6.065 35.539 1.00 62.34 270 VAL A C 1
ATOM 2235 O O . VAL A 1 270 ? -6.355 -6.357 35.985 1.00 62.34 270 VAL A O 1
ATOM 2238 N N . LYS A 1 271 ? -4.590 -4.961 35.917 1.00 62.12 271 LYS A N 1
ATOM 2239 C CA . LYS A 1 271 ? -5.185 -3.966 36.817 1.00 62.12 271 LYS A CA 1
ATOM 2240 C C . LYS A 1 271 ? -6.351 -3.251 36.158 1.00 62.12 271 LYS A C 1
ATOM 2242 O O . LYS A 1 271 ? -7.387 -3.113 36.796 1.00 62.12 271 LYS A O 1
ATOM 2247 N N . LEU A 1 272 ? -6.204 -2.897 34.884 1.00 60.94 272 LEU A N 1
ATOM 2248 C CA . LEU A 1 272 ? -7.222 -2.181 34.125 1.00 60.94 272 LEU A CA 1
ATOM 2249 C C . LEU A 1 272 ? -8.535 -2.975 33.995 1.00 60.94 272 LEU A C 1
ATOM 2251 O O . LEU A 1 272 ? -9.615 -2.416 34.153 1.00 60.94 272 LEU A O 1
ATOM 2255 N N . ILE A 1 273 ? -8.458 -4.296 33.786 1.00 60.28 273 ILE A N 1
ATOM 2256 C CA . ILE A 1 273 ? -9.642 -5.175 33.713 1.00 60.28 273 ILE A CA 1
ATOM 2257 C C . ILE A 1 273 ? -10.459 -5.146 35.014 1.00 60.28 273 ILE A C 1
ATOM 2259 O O . ILE A 1 273 ? -11.682 -5.235 34.969 1.00 60.28 273 ILE A O 1
ATOM 2263 N N . ARG A 1 274 ? -9.800 -4.996 36.169 1.00 61.53 274 ARG A N 1
ATOM 2264 C CA . ARG A 1 274 ? -10.449 -4.968 37.492 1.00 61.53 274 ARG A CA 1
ATOM 2265 C C . ARG A 1 274 ? -11.028 -3.600 37.861 1.00 61.53 274 ARG A C 1
ATOM 2267 O O . ARG A 1 274 ? -11.734 -3.506 38.858 1.00 61.53 274 ARG A O 1
ATOM 2274 N N . SER A 1 275 ? -10.701 -2.553 37.105 1.00 61.06 275 SER A N 1
ATOM 2275 C CA . SER A 1 275 ? -11.135 -1.173 37.361 1.00 61.06 275 SER A CA 1
ATOM 2276 C C . SER A 1 275 ? -12.519 -0.857 36.794 1.00 61.06 275 SER A C 1
ATOM 2278 O O . SER A 1 275 ? -13.111 0.146 37.178 1.00 61.06 275 SER A O 1
ATOM 2280 N N . PHE A 1 276 ? -13.036 -1.682 35.880 1.00 52.75 276 PHE A N 1
ATOM 2281 C CA . PHE A 1 276 ? -14.342 -1.465 35.262 1.00 52.75 276 PHE A CA 1
ATOM 2282 C C . PHE A 1 276 ? -15.425 -2.277 35.986 1.00 52.75 276 PHE A C 1
ATOM 2284 O O . PHE A 1 276 ? -15.227 -3.483 36.146 1.00 52.75 276 PHE A O 1
ATOM 2291 N N . PRO A 1 277 ? -16.567 -1.672 36.366 1.00 54.09 277 PRO A N 1
ATOM 2292 C CA . PRO A 1 277 ? -17.680 -2.399 36.977 1.00 54.09 277 PRO A CA 1
ATOM 2293 C C . PRO A 1 277 ? -18.218 -3.494 36.040 1.00 54.09 277 PRO A C 1
ATOM 2295 O O . PRO A 1 277 ? -18.038 -3.407 34.820 1.00 54.09 277 PRO A O 1
ATOM 2298 N N . ASP A 1 278 ? -18.804 -4.543 36.624 1.00 50.94 278 ASP A N 1
ATOM 2299 C CA . ASP A 1 278 ? -19.348 -5.715 35.915 1.00 50.94 278 ASP A CA 1
ATOM 2300 C C . ASP A 1 278 ? -20.481 -5.361 34.940 1.00 50.94 278 ASP A C 1
ATOM 2302 O O . ASP A 1 278 ? -21.395 -4.597 35.328 1.00 50.94 278 ASP A O 1
#

Sequence (278 aa):
MFYPYVLKRLKEVRQNENDETLLHDFQVLESFIVRRKISHKGTHDYTSKCYSIIKNGISQLIKDELANQDSEVSDRAVKEHLSETKDEAAKMILFWIELYRRKDECIDVRALEYIYTLEHIMPKKWQEHWSDVPIMQGHTELKADSEEGKAFRDRIIQSIGNKTLLTARLNAVIRNGNFQKKVEGAGQAKPGYRSHTMLLITRELVEHYEQKPVWNEEYILKREKELYDDFLKIWPSFAEEISDGSNNNDSHLWDDILDGISEEALADPVKLIRSFPD

Foldseek 3Di:
DLVLVLVVLCVVVVNPPPDPLSVVLVLLVVLQVLLCVLFPDDCPCVLVVSLCCLQPNSVVCLVPALLDPPHCSYLVNSLVSLLQGDQVSLLVLQVVLLLVVCVPPPHPDNDDDSQWGKAFLCALVCVVAPLPAFADDDPDTDDSPDPVSVVVQNSNSSHSLRMDIDHPVLCVQQHSHHNCCQQCNDPPVTHHLVVVPSGVRSVVSNVCCVVPVDDYSVSSVVSSVVSSVSSCVSNNSCNVVVVVDPDDDDNPPCVVLSVPADSVNVVPPVSSVVSDDD

Secondary structure (DSSP, 8-state):
--HHHHHHHHHHTTT-TT-HHHHHHHHHHHHHHHHHHHSS--STTHHHHHHHHHHH-THHHIIIIIS-TTSTTSHHHHHHHHHT--HHHHHHHHHHHHHHHTTSTT-S-----S--EEEESS-TTHHHH-TTS-EEETTEEEPTTSHHHHHHHHHHHTSGGGEEEE-HHHHHHHTT--HHHHHHBSSTTSB-GGG-TTSHHHHHHHHHHHH-----HHHHHHHHHHHHHHHHHHS---THHHHS-------TTTHHHHTT--TTGGG-HHHHHHHS--